Protein AF-A0A3S2A9K8-F1 (afdb_monomer)

Mean predicted aligned error: 23.18 Å

pLDDT: mean 71.84, std 17.93, range [32.25, 96.88]

Foldseek 3Di:
DDDDDPPVVVVVVVVVVVVVVVVVVVVVCVVPVVVVVVVVVVVVVVVVVVVVVVVVVVVVVDDDPDDDDDDDDDDDDDDDDDDDDDDDDDDPDPPPDPPPPPPDPPCCVVVVVVVVVVVVVVPQPDCVLVVVLVVVLVVLLVVLVVVCCVPVNCVVVVDPDPVVQVVDVVSVVSVCVSVVVSVVSVVVSVVVSVVVVVVVVVVVVVVVVVVVVPPPVVVVVVVVVVVVVVVVVVVVVVVVVVVVVVVVVVVVVVVVVVVVVVVVVVVVVVVD

Secondary structure (DSSP, 8-state):
-----HHHHHHHHHHHHHHHHHHHHHHHHHHHHHHHHHHHHHHHHHHHHHHHHHHHHHHHH-------------------PPPP---------------------TTSHHHHHHHHHHHHHHS---THHHHHHHHHHHHHHHHHHHHHHHHHGGGGGG--SHHHHHT-HHHHHHHHHHHHHHHHHHHHHHHHHHHHHHHHHHHHHHHHHHHHH-HHHHHHHHHHHHHHHHHHHHHHHHHHHHHHHHHHHHHHHHHHHHHHHHHHHHHHHHT-

Radius of gyration: 46.07 Å; Cα contacts (8 Å, |Δi|>4): 27; chains: 1; bounding box: 107×101×126 Å

Structure (mmCIF, N/CA/C/O backbone):
data_AF-A0A3S2A9K8-F1
#
_entry.id   AF-A0A3S2A9K8-F1
#
loop_
_atom_site.group_PDB
_atom_site.id
_atom_site.type_symbol
_atom_site.label_atom_id
_atom_site.label_alt_id
_atom_site.label_comp_id
_atom_site.label_asym_id
_atom_site.label_entity_id
_atom_site.label_seq_id
_atom_site.pdbx_PDB_ins_code
_atom_site.Cartn_x
_atom_site.Cartn_y
_atom_site.Cartn_z
_atom_site.occupancy
_atom_site.B_iso_or_equiv
_atom_site.auth_seq_id
_atom_site.auth_comp_id
_atom_site.auth_asym_id
_atom_site.auth_atom_id
_atom_site.pdbx_PDB_model_num
ATOM 1 N N . MET A 1 1 ? 29.365 55.046 -10.436 1.00 38.19 1 MET A N 1
ATOM 2 C CA . MET A 1 1 ? 28.322 54.670 -11.420 1.00 38.19 1 MET A CA 1
ATOM 3 C C . MET A 1 1 ? 27.965 53.207 -11.207 1.00 38.19 1 MET A C 1
ATOM 5 O O . MET A 1 1 ? 28.854 52.372 -11.271 1.00 38.19 1 MET A O 1
ATOM 9 N N . ALA A 1 2 ? 26.704 52.916 -10.881 1.00 45.94 2 ALA A N 1
ATOM 10 C CA . ALA A 1 2 ? 26.188 51.571 -10.625 1.00 45.94 2 ALA A CA 1
ATOM 11 C C . ALA A 1 2 ? 25.372 51.075 -11.832 1.00 45.94 2 ALA A C 1
ATOM 13 O O . ALA A 1 2 ? 24.626 51.853 -12.423 1.00 45.94 2 ALA A O 1
ATOM 14 N N . LYS A 1 3 ? 25.483 49.787 -12.176 1.00 51.69 3 LYS A N 1
ATOM 15 C CA . LYS A 1 3 ? 24.567 49.091 -13.093 1.00 51.69 3 LYS A CA 1
ATOM 16 C C . LYS A 1 3 ? 24.091 47.795 -12.429 1.00 51.69 3 LYS A C 1
ATOM 18 O O . LYS A 1 3 ? 24.898 46.914 -12.157 1.00 51.69 3 LYS A O 1
ATOM 23 N N . LYS A 1 4 ? 22.782 47.693 -12.188 1.00 57.47 4 LYS A N 1
ATOM 24 C CA . LYS A 1 4 ? 22.041 46.457 -11.876 1.00 57.47 4 LYS A CA 1
ATOM 25 C C . LYS A 1 4 ? 20.760 46.452 -12.726 1.00 57.47 4 LYS A C 1
ATOM 27 O O . LYS A 1 4 ? 19.863 47.226 -12.400 1.00 57.47 4 LYS A O 1
ATOM 32 N N . PRO A 1 5 ? 20.667 45.639 -13.797 1.00 57.94 5 PRO A N 1
ATOM 33 C CA . PRO A 1 5 ? 19.384 45.404 -14.465 1.00 57.94 5 PRO A CA 1
ATOM 34 C C . PRO A 1 5 ? 18.938 43.928 -14.561 1.00 57.94 5 PRO A C 1
ATOM 36 O O . PRO A 1 5 ? 17.855 43.676 -15.069 1.00 57.94 5 PRO A O 1
ATOM 39 N N . THR A 1 6 ? 19.699 42.942 -14.075 1.00 59.62 6 THR A N 1
ATOM 40 C CA . THR A 1 6 ? 19.489 41.524 -14.446 1.00 59.62 6 THR A CA 1
ATOM 41 C C . THR A 1 6 ? 18.393 40.759 -13.693 1.00 59.62 6 THR A C 1
ATOM 43 O O . THR A 1 6 ? 17.969 39.716 -14.169 1.00 59.62 6 THR A O 1
ATOM 46 N N . THR A 1 7 ? 17.915 41.224 -12.535 1.00 58.41 7 THR A N 1
ATOM 47 C CA . THR A 1 7 ? 16.897 40.477 -11.762 1.00 58.41 7 THR A CA 1
ATOM 48 C C . THR A 1 7 ? 15.477 40.723 -12.266 1.00 58.41 7 THR A C 1
ATOM 50 O O . THR A 1 7 ? 14.662 39.814 -12.292 1.00 58.41 7 THR A O 1
ATOM 53 N N . ARG A 1 8 ? 15.192 41.938 -12.750 1.00 61.94 8 ARG A N 1
ATOM 54 C CA . ARG A 1 8 ? 13.836 42.350 -13.142 1.00 61.94 8 ARG A CA 1
ATOM 55 C C . ARG A 1 8 ? 13.341 41.660 -14.419 1.00 61.94 8 ARG A C 1
ATOM 57 O O . ARG A 1 8 ? 12.139 41.533 -14.607 1.00 61.94 8 ARG A O 1
ATOM 64 N N . THR A 1 9 ? 14.258 41.231 -15.288 1.00 67.06 9 THR A N 1
ATOM 65 C CA . THR A 1 9 ? 13.932 40.502 -16.523 1.00 67.06 9 THR A CA 1
ATOM 66 C C . THR A 1 9 ? 13.567 39.045 -16.247 1.00 67.06 9 THR A C 1
ATOM 68 O O . THR A 1 9 ? 12.660 38.525 -16.887 1.00 67.06 9 THR A O 1
ATOM 71 N N . LEU A 1 10 ? 14.210 38.416 -15.256 1.00 71.44 10 LEU A N 1
ATOM 72 C CA . LEU A 1 10 ? 13.912 37.041 -14.847 1.00 71.44 10 LEU A CA 1
ATOM 73 C C . LEU A 1 10 ? 12.522 36.948 -14.213 1.00 71.44 10 LEU A C 1
ATOM 75 O O . LEU A 1 10 ? 11.746 36.073 -14.575 1.00 71.44 10 LEU A O 1
ATOM 79 N N . ASP A 1 11 ? 12.167 37.906 -13.353 1.00 76.12 11 ASP A N 1
ATOM 80 C CA . ASP A 1 11 ? 10.836 37.951 -12.736 1.00 76.12 11 ASP A CA 1
ATOM 81 C C . ASP A 1 11 ? 9.723 38.094 -13.791 1.00 76.12 11 ASP A C 1
ATOM 83 O O . ASP A 1 11 ? 8.676 37.458 -13.685 1.00 76.12 11 ASP A O 1
ATOM 87 N N . SER A 1 12 ? 9.953 38.890 -14.847 1.00 80.88 12 SER A N 1
ATOM 88 C CA . SER A 1 12 ? 8.984 39.045 -15.943 1.00 80.88 12 SER A CA 1
ATOM 89 C C . SER A 1 12 ? 8.872 37.814 -16.842 1.00 80.88 12 SER A C 1
ATOM 91 O O . SER A 1 12 ? 7.802 37.550 -17.381 1.00 80.88 12 SER A O 1
ATOM 93 N N . GLU A 1 13 ? 9.961 37.066 -17.013 1.00 80.19 13 GLU A N 1
ATOM 94 C CA . GLU A 1 13 ? 9.985 35.849 -17.827 1.00 80.19 13 GLU A CA 1
ATOM 95 C C . GLU A 1 13 ? 9.296 34.695 -17.091 1.00 80.19 13 GLU A C 1
ATOM 97 O O . GLU A 1 13 ? 8.420 34.050 -17.660 1.00 80.19 13 GLU A O 1
ATOM 102 N N . VAL A 1 14 ? 9.567 34.539 -15.791 1.00 79.88 14 VAL A N 1
ATOM 103 C CA . VAL A 1 14 ? 8.889 33.566 -14.920 1.00 79.88 14 VAL A CA 1
ATOM 104 C C . VAL A 1 14 ? 7.394 33.864 -14.812 1.00 79.88 14 VAL A C 1
ATOM 106 O O . VAL A 1 14 ? 6.583 32.952 -14.942 1.00 79.88 14 VAL A O 1
ATOM 109 N N . ALA A 1 15 ? 7.004 35.131 -14.630 1.00 83.94 15 ALA A N 1
ATOM 110 C CA . ALA A 1 15 ? 5.590 35.509 -14.601 1.00 83.94 15 ALA A CA 1
ATOM 111 C C . ALA A 1 15 ? 4.879 35.163 -15.919 1.00 83.94 15 ALA A C 1
ATOM 113 O O . ALA A 1 15 ? 3.760 34.655 -15.903 1.00 83.94 15 ALA A O 1
ATOM 114 N N . ARG A 1 16 ? 5.553 35.375 -17.054 1.00 84.75 16 ARG A N 1
ATOM 115 C CA . ARG A 1 16 ? 5.014 35.074 -18.383 1.00 84.75 16 ARG A CA 1
ATOM 116 C C . ARG A 1 16 ? 4.932 33.572 -18.659 1.00 84.75 16 ARG A C 1
ATOM 118 O O . ARG A 1 16 ? 3.997 33.134 -19.324 1.00 84.75 16 ARG A O 1
ATOM 125 N N . GLU A 1 17 ? 5.880 32.781 -18.161 1.00 84.69 17 GLU A N 1
ATOM 126 C CA . GLU A 1 17 ? 5.809 31.318 -18.235 1.00 84.69 17 GLU A CA 1
ATOM 127 C C . GLU A 1 17 ? 4.701 30.749 -17.343 1.00 84.69 17 GLU A C 1
ATOM 129 O O . GLU A 1 17 ? 3.990 29.845 -17.778 1.00 84.69 17 GLU A O 1
ATOM 134 N N . LEU A 1 18 ? 4.497 31.308 -16.147 1.00 82.62 18 LEU A N 1
ATOM 135 C CA . LEU A 1 18 ? 3.394 30.924 -15.261 1.00 82.62 18 LEU A CA 1
ATOM 136 C C . LEU A 1 18 ? 2.024 31.274 -15.850 1.00 82.62 18 LEU A C 1
ATOM 138 O O . LEU A 1 18 ? 1.130 30.434 -15.820 1.00 82.62 18 LEU A O 1
ATOM 142 N N . GLU A 1 19 ? 1.861 32.468 -16.424 1.00 85.56 19 GLU A N 1
ATOM 143 C CA . GLU A 1 19 ? 0.624 32.864 -17.111 1.00 85.56 19 GLU A CA 1
ATOM 144 C C . GLU A 1 19 ? 0.336 31.941 -18.302 1.00 85.56 19 GLU A C 1
ATOM 146 O O . GLU A 1 19 ? -0.781 31.456 -18.458 1.00 85.56 19 GLU A O 1
ATOM 151 N N . LYS A 1 20 ? 1.365 31.611 -19.092 1.00 82.31 20 LYS A N 1
ATOM 152 C CA . LYS A 1 20 ? 1.237 30.693 -20.228 1.00 82.31 20 LYS A CA 1
ATOM 153 C C . LYS A 1 20 ? 0.908 29.262 -19.799 1.00 82.31 20 LYS A C 1
ATOM 155 O O . LYS A 1 20 ? 0.157 28.591 -20.497 1.00 82.31 20 LYS A O 1
ATOM 160 N N . ALA A 1 21 ? 1.482 28.783 -18.695 1.00 79.81 21 ALA A N 1
ATOM 161 C CA . ALA A 1 21 ? 1.177 27.461 -18.155 1.00 79.81 21 ALA A CA 1
ATOM 162 C C . ALA A 1 21 ? -0.262 27.390 -17.622 1.00 79.81 21 ALA A C 1
ATOM 164 O O . ALA A 1 21 ? -0.944 26.398 -17.860 1.00 79.81 21 ALA A O 1
ATOM 165 N N . LEU A 1 22 ? -0.730 28.453 -16.962 1.00 79.69 22 LEU A N 1
ATOM 166 C CA . LEU A 1 22 ? -2.090 28.538 -16.432 1.00 79.69 22 LEU A CA 1
ATOM 167 C C . LEU A 1 22 ? -3.144 28.634 -17.548 1.00 79.69 22 LEU A C 1
ATOM 169 O O . LEU A 1 22 ? -4.175 27.977 -17.465 1.00 79.69 22 LEU A O 1
ATOM 173 N N . ASP A 1 23 ? -2.874 29.402 -18.608 1.00 75.75 23 ASP A N 1
ATOM 174 C CA . ASP A 1 23 ? -3.773 29.537 -19.767 1.00 75.75 23 ASP A CA 1
ATOM 175 C C . ASP A 1 23 ? -3.885 28.225 -20.573 1.00 75.75 23 ASP A C 1
ATOM 177 O O . ASP A 1 23 ? -4.963 27.862 -21.045 1.00 75.75 23 ASP A O 1
ATOM 181 N N . LEU A 1 24 ? -2.792 27.453 -20.675 1.00 69.75 24 LEU A N 1
ATOM 182 C CA . LEU A 1 24 ? -2.781 26.115 -21.290 1.00 69.75 24 LEU A CA 1
ATOM 183 C C . LEU A 1 24 ? -3.582 25.080 -20.486 1.00 69.75 24 LEU A C 1
ATOM 185 O O . LEU A 1 24 ? -4.244 24.237 -21.086 1.00 69.75 24 LEU A O 1
ATOM 189 N N . ASP A 1 25 ? -3.530 25.140 -19.154 1.00 69.25 25 ASP A N 1
ATOM 190 C CA . ASP A 1 25 ? -4.288 24.239 -18.277 1.00 69.25 25 ASP A CA 1
ATOM 191 C C . ASP A 1 25 ? -5.790 24.573 -18.311 1.00 69.25 25 ASP A C 1
ATOM 193 O O . ASP A 1 25 ? -6.611 23.696 -18.580 1.00 69.25 25 ASP A O 1
ATOM 197 N N . LEU A 1 26 ? -6.151 25.863 -18.201 1.00 66.25 26 LEU A N 1
ATOM 198 C CA . LEU A 1 26 ? -7.547 26.312 -18.313 1.00 66.25 26 LEU A CA 1
ATOM 199 C C . LEU A 1 26 ? -8.163 25.983 -19.680 1.00 66.25 26 LEU A C 1
ATOM 201 O O . LEU A 1 26 ? -9.307 25.537 -19.755 1.00 66.25 26 LEU A O 1
ATOM 205 N N . SER A 1 27 ? -7.433 26.193 -20.778 1.00 64.31 27 SER A N 1
ATOM 206 C CA . SER A 1 27 ? -7.947 25.896 -22.123 1.00 64.31 27 SER A CA 1
ATOM 207 C C . SER A 1 27 ? -8.104 24.392 -22.388 1.00 64.31 27 SER A C 1
ATOM 209 O O . SER A 1 27 ? -9.012 23.998 -23.124 1.00 64.31 27 SER A O 1
ATOM 211 N N . ASN A 1 28 ? -7.286 23.544 -21.759 1.00 60.53 28 ASN A N 1
ATOM 212 C CA . ASN A 1 28 ? -7.399 22.088 -21.855 1.00 60.53 28 ASN A CA 1
ATOM 213 C C . ASN A 1 28 ? -8.556 21.528 -20.996 1.00 60.53 28 ASN A C 1
ATOM 215 O O . ASN A 1 28 ? -9.203 20.555 -21.392 1.00 60.53 28 ASN A O 1
ATOM 219 N N . GLU A 1 29 ? -8.863 22.165 -19.863 1.00 58.22 29 GLU A N 1
ATOM 220 C CA . GLU A 1 29 ? -9.966 21.781 -18.970 1.00 58.22 29 GLU A CA 1
ATOM 221 C C . GLU A 1 29 ? -11.343 22.223 -19.515 1.00 58.22 29 GLU A C 1
ATOM 223 O O . GLU A 1 29 ? -12.296 21.443 -19.499 1.00 58.22 29 GLU A O 1
ATOM 228 N N . ILE A 1 30 ? -11.441 23.421 -20.111 1.00 58.44 30 ILE A N 1
ATOM 229 C CA . ILE A 1 30 ? -12.701 23.963 -20.665 1.00 58.44 30 ILE A CA 1
ATOM 230 C C . ILE A 1 30 ? -13.180 23.186 -21.908 1.00 58.44 30 ILE A C 1
ATOM 232 O O . ILE A 1 30 ? -14.380 23.057 -22.129 1.00 58.44 30 ILE A O 1
ATOM 236 N N . GLY A 1 31 ? -12.267 22.640 -22.718 1.00 57.03 31 GLY A N 1
ATOM 237 C CA . GLY A 1 31 ? -12.628 21.890 -23.930 1.00 57.03 31 GLY A CA 1
ATOM 238 C C . GLY A 1 31 ? -12.988 20.418 -23.701 1.00 57.03 31 GLY A C 1
ATOM 239 O O . GLY A 1 31 ? -13.627 19.816 -24.561 1.00 57.03 31 GLY A O 1
ATOM 240 N N . SER A 1 32 ? -12.572 19.829 -22.575 1.00 57.41 32 SER A N 1
ATOM 241 C CA . SER A 1 32 ? -12.745 18.395 -22.292 1.00 57.41 32 SER A CA 1
ATOM 242 C C . SER A 1 32 ? -13.739 18.111 -21.162 1.00 57.41 32 SER A C 1
ATOM 244 O O . SER A 1 32 ? -14.461 17.121 -21.246 1.00 57.41 32 SER A O 1
ATOM 246 N N . GLY A 1 33 ? -13.850 18.992 -20.161 1.00 55.97 33 GLY A N 1
ATOM 247 C CA . GLY A 1 33 ? -14.774 18.818 -19.036 1.00 55.97 33 GLY A CA 1
ATOM 248 C C . GLY A 1 33 ? -16.242 19.114 -19.366 1.00 55.97 33 GLY A C 1
ATOM 249 O O . GLY A 1 33 ? -17.128 18.462 -18.824 1.00 55.97 33 GLY A O 1
ATOM 250 N N . ASP A 1 34 ? -16.522 20.047 -20.281 1.00 55.16 34 ASP A N 1
ATOM 251 C CA . ASP A 1 34 ? -17.901 20.454 -20.617 1.00 55.16 34 ASP A CA 1
ATOM 252 C C . ASP A 1 34 ? -18.670 19.355 -21.382 1.00 55.16 34 ASP A C 1
ATOM 254 O O . ASP A 1 34 ? -19.847 19.099 -21.131 1.00 55.16 34 ASP A O 1
ATOM 258 N N . LEU A 1 35 ? -17.969 18.617 -22.253 1.00 55.28 35 LEU A N 1
ATOM 259 C CA . LEU A 1 35 ? -18.514 17.458 -22.972 1.00 55.28 35 LEU A CA 1
ATOM 260 C C . LEU A 1 35 ? -18.768 16.259 -22.041 1.00 55.28 35 LEU A C 1
ATOM 262 O O . LEU A 1 35 ? -19.749 15.541 -22.229 1.00 55.28 35 LEU A O 1
ATOM 266 N N . ASP A 1 36 ? -17.916 16.060 -21.031 1.00 59.50 36 ASP A N 1
ATOM 267 C CA . ASP A 1 36 ? -18.011 14.940 -20.081 1.00 59.50 36 ASP A CA 1
ATOM 268 C C . ASP A 1 36 ? -19.134 15.162 -19.046 1.00 59.50 36 ASP A C 1
ATOM 270 O O . ASP A 1 36 ? -19.841 14.228 -18.654 1.00 59.50 36 ASP A O 1
ATOM 274 N N . ILE A 1 37 ? -19.373 16.421 -18.655 1.00 63.72 37 ILE A N 1
ATOM 275 C CA . ILE A 1 37 ? -20.487 16.807 -17.775 1.00 63.72 37 ILE A CA 1
ATOM 276 C C . ILE A 1 37 ? -21.824 16.712 -18.516 1.00 63.72 37 ILE A C 1
ATOM 278 O O . ILE A 1 37 ? -22.782 16.180 -17.956 1.00 63.72 37 ILE A O 1
ATOM 282 N N . ALA A 1 38 ? -21.902 17.172 -19.769 1.00 64.12 38 ALA A N 1
ATOM 283 C CA . ALA A 1 38 ? -23.127 17.077 -20.564 1.00 64.12 38 ALA A CA 1
ATOM 284 C C . ALA A 1 38 ? -23.536 15.615 -20.820 1.00 64.12 38 ALA A C 1
ATOM 286 O O . ALA A 1 38 ? -24.698 15.263 -20.616 1.00 64.12 38 ALA A O 1
ATOM 287 N N . ALA A 1 39 ? -22.576 14.752 -21.175 1.00 68.31 39 ALA A N 1
ATOM 288 C CA . ALA A 1 39 ? -22.821 13.319 -21.346 1.00 68.31 39 ALA A CA 1
ATOM 289 C C . ALA A 1 39 ? -23.265 12.649 -20.032 1.00 68.31 39 ALA A C 1
ATOM 291 O O . ALA A 1 39 ? -24.199 11.848 -20.025 1.00 68.31 39 ALA A O 1
ATOM 292 N N . SER A 1 40 ? -22.656 13.028 -18.904 1.00 72.38 40 SER A N 1
ATOM 293 C CA . SER A 1 40 ? -23.056 12.540 -17.577 1.00 72.38 40 SER A CA 1
ATOM 294 C C . SER A 1 40 ? -24.450 13.029 -17.157 1.00 72.38 40 SER A C 1
ATOM 296 O O . SER A 1 40 ? -25.152 12.333 -16.424 1.00 72.38 40 SER A O 1
ATOM 298 N N . MET A 1 41 ? -24.865 14.220 -17.603 1.00 77.19 41 MET A N 1
ATOM 299 C CA . MET A 1 41 ? -26.175 14.791 -17.282 1.00 77.19 41 MET A CA 1
ATOM 300 C C . MET A 1 41 ? -27.305 14.113 -18.068 1.00 77.19 41 MET A C 1
ATOM 302 O O . MET A 1 41 ? -28.365 13.861 -17.497 1.00 77.19 41 MET A O 1
ATOM 306 N N . GLU A 1 42 ? -27.064 13.752 -19.330 1.00 80.75 42 GLU A N 1
ATOM 307 C CA . GLU A 1 42 ? -28.009 12.982 -20.151 1.00 80.75 42 GLU A CA 1
ATOM 308 C C . GLU A 1 42 ? -28.221 11.565 -19.589 1.00 80.75 42 GLU A C 1
ATOM 310 O O . GLU A 1 42 ? -29.356 11.099 -19.464 1.00 80.75 42 GLU A O 1
ATOM 315 N N . ASP A 1 43 ? -27.144 10.911 -19.146 1.00 82.94 43 ASP A N 1
ATOM 316 C CA . ASP A 1 43 ? -27.212 9.577 -18.536 1.00 82.94 43 ASP A CA 1
ATOM 317 C C . ASP A 1 43 ? -27.914 9.610 -17.159 1.00 82.94 43 ASP A C 1
ATOM 319 O O . ASP A 1 43 ? -28.653 8.692 -16.786 1.00 82.94 43 ASP A O 1
ATOM 323 N N . LEU A 1 44 ? -27.759 10.712 -16.411 1.00 83.44 44 LEU A N 1
ATOM 324 C CA . LEU A 1 44 ? -28.480 10.952 -15.158 1.00 83.44 44 LEU A CA 1
ATOM 325 C C . LEU A 1 44 ? -29.980 11.193 -15.395 1.00 83.44 44 LEU A C 1
ATOM 327 O O . LEU A 1 44 ? -30.811 10.674 -14.647 1.00 83.44 44 LEU A O 1
ATOM 331 N N . GLU A 1 45 ? -30.351 11.941 -16.433 1.00 86.94 45 GLU A N 1
ATOM 332 C CA . GLU A 1 45 ? -31.752 12.169 -16.809 1.00 86.94 45 GLU A CA 1
ATOM 333 C C . GLU A 1 45 ? -32.431 10.870 -17.278 1.00 86.94 45 GLU A C 1
ATOM 335 O O . GLU A 1 45 ? -33.575 10.576 -16.899 1.00 86.94 45 GLU A O 1
ATOM 340 N N . ALA A 1 46 ? -31.701 10.028 -18.014 1.00 88.56 46 ALA A N 1
ATOM 341 C CA . ALA A 1 46 ? -32.147 8.687 -18.382 1.00 88.56 46 ALA A CA 1
ATOM 342 C C . ALA A 1 46 ? -32.389 7.804 -17.140 1.00 88.56 46 ALA A C 1
ATOM 344 O O . ALA A 1 46 ? -33.428 7.148 -17.039 1.00 88.56 46 ALA A O 1
ATOM 345 N N . GLN A 1 47 ? -31.498 7.840 -16.143 1.00 89.12 47 GLN A N 1
ATOM 346 C CA . GLN A 1 47 ? -31.694 7.103 -14.887 1.00 89.12 47 GLN A CA 1
ATOM 347 C C . GLN A 1 47 ? -32.886 7.620 -14.070 1.00 89.12 47 GLN A C 1
ATOM 349 O O . GLN A 1 47 ? -33.649 6.820 -13.524 1.00 89.12 47 GLN A O 1
ATOM 354 N N . ILE A 1 48 ? -33.087 8.940 -14.000 1.00 87.81 48 ILE A N 1
ATOM 355 C CA . ILE A 1 48 ? -34.217 9.539 -13.273 1.00 87.81 48 ILE A CA 1
ATOM 356 C C . ILE A 1 48 ? -35.547 9.175 -13.942 1.00 87.81 48 ILE A C 1
ATOM 358 O O . ILE A 1 48 ? -36.500 8.811 -13.250 1.00 87.81 48 ILE A O 1
ATOM 362 N N . SER A 1 49 ? -35.619 9.234 -15.274 1.00 88.94 49 SER A N 1
ATOM 363 C CA . SER A 1 49 ? -36.830 8.860 -16.013 1.00 88.94 49 SER A CA 1
ATOM 364 C C . SER A 1 49 ? -37.145 7.367 -15.883 1.00 88.94 49 SER A C 1
ATOM 366 O O . SER A 1 49 ? -38.299 7.013 -15.637 1.00 88.94 49 SER A O 1
ATOM 368 N N . GLN A 1 50 ? -36.131 6.498 -15.931 1.00 88.75 50 GLN A N 1
ATOM 369 C CA . GLN A 1 5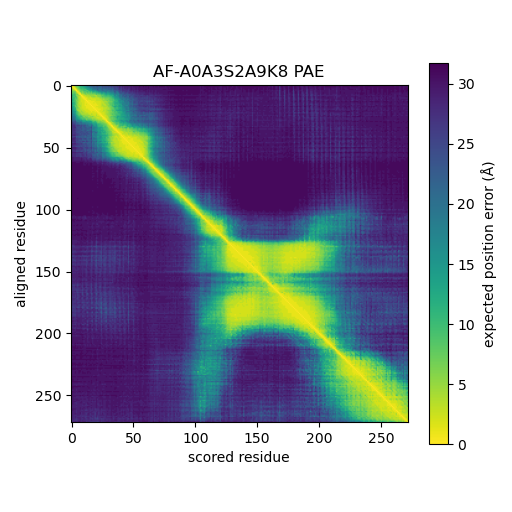0 ? -36.300 5.063 -15.700 1.00 88.75 50 GLN A CA 1
ATOM 370 C C . GLN A 1 50 ? -36.794 4.763 -14.275 1.00 88.75 50 GLN A C 1
ATOM 372 O O . GLN A 1 50 ? -37.740 3.992 -14.108 1.00 88.75 50 GLN A O 1
ATOM 377 N N . ALA A 1 51 ? -36.209 5.406 -13.260 1.00 86.88 51 ALA A N 1
ATOM 378 C CA . ALA A 1 51 ? -36.634 5.252 -11.868 1.00 86.88 51 ALA A CA 1
ATOM 379 C C . ALA A 1 51 ? -38.063 5.777 -11.636 1.00 86.88 51 ALA A C 1
ATOM 381 O O . ALA A 1 51 ? -38.83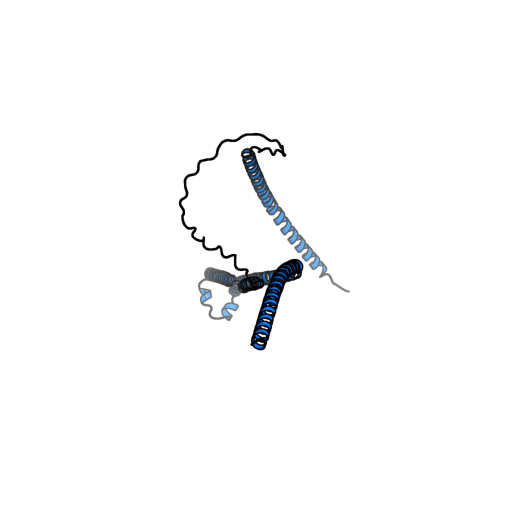9 5.174 -10.893 1.00 86.88 51 ALA A O 1
ATOM 382 N N . ALA A 1 52 ? -38.444 6.873 -12.299 1.00 89.00 52 ALA A N 1
ATOM 383 C CA . ALA A 1 52 ? -39.798 7.413 -12.234 1.00 89.00 52 ALA A CA 1
ATOM 384 C C . ALA A 1 52 ? -40.829 6.478 -12.890 1.00 89.00 52 ALA A C 1
ATOM 386 O O . ALA A 1 52 ? -41.915 6.284 -12.339 1.00 89.00 52 ALA A O 1
ATOM 387 N N . ASP A 1 53 ? -40.495 5.862 -14.026 1.00 84.38 53 ASP A N 1
ATOM 388 C CA . ASP A 1 53 ? -41.365 4.891 -14.700 1.00 84.38 53 ASP A CA 1
ATOM 389 C C . ASP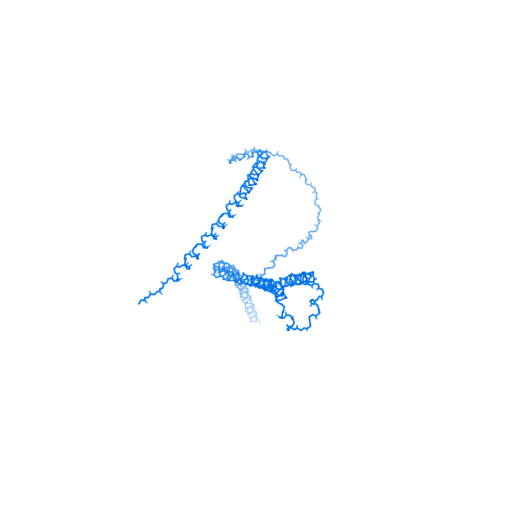 A 1 53 ? -41.509 3.584 -13.903 1.00 84.38 53 ASP A C 1
ATOM 391 O O . ASP A 1 53 ? -42.589 2.979 -13.880 1.00 84.38 53 ASP A O 1
ATOM 395 N N . GLU A 1 54 ? -40.448 3.160 -13.212 1.00 82.38 54 GLU A N 1
ATOM 396 C CA . GLU A 1 54 ? -40.473 2.017 -12.298 1.00 82.38 54 GLU A CA 1
ATOM 397 C C . GLU A 1 54 ? -41.362 2.305 -11.079 1.00 82.38 54 GLU A C 1
ATOM 399 O O . GLU A 1 54 ? -42.281 1.530 -10.799 1.00 82.38 54 GLU A O 1
ATOM 404 N N . LEU A 1 55 ? -41.223 3.480 -10.458 1.00 79.56 55 LEU A N 1
ATOM 405 C CA . LEU A 1 55 ? -42.084 3.914 -9.353 1.00 79.56 55 LEU A CA 1
ATOM 406 C C . LEU A 1 55 ? -43.550 4.097 -9.790 1.00 79.56 55 LEU A C 1
ATOM 408 O O . LEU A 1 55 ? -44.475 3.750 -9.056 1.00 79.56 55 LEU A O 1
ATOM 412 N N . ALA A 1 56 ? -43.799 4.591 -11.006 1.00 80.69 56 ALA A N 1
ATOM 413 C CA . ALA A 1 56 ? -45.148 4.717 -11.565 1.00 80.69 56 ALA A CA 1
ATOM 414 C C . ALA A 1 56 ? -45.776 3.358 -11.929 1.00 80.69 56 ALA A C 1
ATOM 416 O O . ALA A 1 56 ? -47.006 3.232 -12.022 1.00 80.69 56 ALA A O 1
ATOM 417 N N . ARG A 1 57 ? -44.961 2.329 -12.177 1.00 75.81 57 ARG A N 1
ATOM 418 C CA . ARG A 1 57 ? -45.421 0.939 -12.317 1.00 75.81 57 ARG A CA 1
ATOM 419 C C . ARG A 1 57 ? -45.686 0.304 -10.956 1.00 75.81 57 ARG A C 1
ATOM 421 O O . ARG A 1 57 ? -46.716 -0.350 -10.799 1.00 75.81 57 ARG A O 1
ATOM 428 N N . GLU A 1 58 ? -44.836 0.559 -9.970 1.00 71.44 58 GLU A N 1
ATOM 429 C CA . GLU A 1 58 ? -45.002 0.070 -8.601 1.00 71.44 58 GLU A CA 1
ATOM 430 C C . GLU A 1 58 ? -46.242 0.690 -7.928 1.00 71.44 58 GLU A C 1
ATOM 432 O O . GLU A 1 58 ? -47.092 -0.026 -7.396 1.00 71.44 58 GLU A O 1
ATOM 437 N N . GLY A 1 59 ? -46.460 1.997 -8.108 1.00 64.88 59 GLY A N 1
ATOM 438 C CA . GLY A 1 59 ? -47.662 2.708 -7.659 1.00 64.88 59 GLY A CA 1
ATOM 439 C C . GLY A 1 59 ? -48.956 2.299 -8.376 1.00 64.88 59 GLY A C 1
ATOM 440 O O . GLY A 1 59 ? -50.042 2.492 -7.837 1.00 64.88 59 GLY A O 1
ATOM 441 N N . ARG A 1 60 ? -48.877 1.687 -9.568 1.00 62.81 60 ARG A N 1
ATOM 442 C CA . ARG A 1 60 ? -50.046 1.091 -10.248 1.00 62.81 60 ARG A CA 1
ATOM 443 C C . ARG A 1 60 ? -50.373 -0.317 -9.752 1.00 62.81 60 ARG A C 1
ATOM 445 O O . ARG A 1 60 ? -51.532 -0.721 -9.838 1.00 62.81 60 ARG A O 1
ATOM 452 N N . ASN A 1 61 ? -49.392 -1.036 -9.209 1.00 55.59 61 ASN A N 1
ATOM 453 C CA . ASN A 1 61 ? -49.586 -2.360 -8.614 1.00 55.59 61 ASN A CA 1
ATOM 454 C C . ASN A 1 61 ? -49.977 -2.298 -7.125 1.00 55.59 61 ASN A C 1
ATOM 456 O O . ASN A 1 61 ? -50.526 -3.269 -6.606 1.00 55.59 61 ASN A O 1
ATOM 460 N N . HIS A 1 62 ? -49.804 -1.150 -6.461 1.00 52.09 62 HIS A N 1
ATOM 461 C CA . HIS A 1 62 ? -50.383 -0.879 -5.145 1.00 52.09 62 HIS A CA 1
ATOM 462 C C . HIS A 1 62 ? -51.658 -0.036 -5.240 1.00 52.09 62 HIS A C 1
ATOM 464 O O . HIS A 1 62 ? -51.663 1.190 -5.160 1.00 52.09 62 HIS A O 1
ATOM 470 N N . LYS A 1 63 ? -52.788 -0.735 -5.363 1.00 43.94 63 LYS A N 1
ATOM 471 C CA . LYS A 1 63 ? -54.107 -0.180 -5.051 1.00 43.94 63 LYS A CA 1
ATOM 472 C C . LYS A 1 63 ? -54.125 0.206 -3.558 1.00 43.94 63 LYS A C 1
ATOM 474 O O . LYS A 1 63 ? -53.705 -0.615 -2.746 1.00 4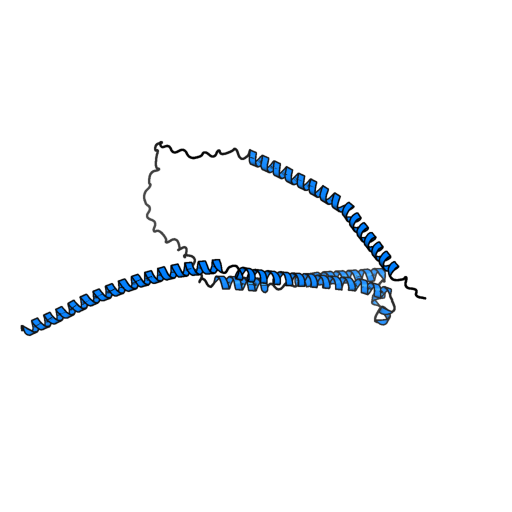3.94 63 LYS A O 1
ATOM 479 N N . PRO A 1 64 ? -54.577 1.416 -3.184 1.00 41.03 64 PRO A N 1
ATOM 480 C CA . PRO A 1 64 ? -54.453 1.911 -1.818 1.00 41.03 64 PRO A CA 1
ATOM 481 C C . PRO A 1 64 ? -55.346 1.099 -0.877 1.00 41.03 64 PRO A C 1
ATOM 483 O O . PRO A 1 64 ? -56.573 1.209 -0.931 1.00 41.03 64 PRO A O 1
ATOM 486 N N . GLU A 1 65 ? -54.739 0.296 -0.003 1.00 35.91 65 GLU A N 1
ATOM 487 C CA . GLU A 1 65 ? -55.411 -0.134 1.217 1.00 35.91 65 GLU A CA 1
ATOM 488 C C . GLU A 1 65 ? -55.554 1.094 2.114 1.00 35.91 65 GLU A C 1
ATOM 490 O O . GLU A 1 65 ? -54.603 1.635 2.677 1.00 35.91 65 GLU A O 1
ATOM 495 N N . GLN A 1 66 ? -56.791 1.580 2.140 1.00 36.09 66 GLN A N 1
ATOM 496 C CA . GLN A 1 66 ? -57.289 2.578 3.061 1.00 36.09 66 GLN A CA 1
ATOM 497 C C . GLN A 1 66 ? -56.965 2.149 4.488 1.00 36.09 66 GLN A C 1
ATOM 499 O O . GLN A 1 66 ? -57.386 1.089 4.939 1.00 36.09 66 GLN A O 1
ATOM 504 N N . ASN A 1 67 ? -56.269 3.025 5.197 1.00 43.69 67 ASN A N 1
ATOM 505 C CA . ASN A 1 67 ? -56.273 3.073 6.646 1.00 43.69 67 ASN A CA 1
ATOM 506 C C . ASN A 1 67 ? -57.685 3.471 7.122 1.00 43.69 67 ASN A C 1
ATOM 508 O O . ASN A 1 67 ? -58.201 4.484 6.638 1.00 43.69 67 ASN A O 1
ATOM 512 N N . PRO A 1 68 ? -58.298 2.758 8.082 1.00 42.22 68 PRO A N 1
ATOM 513 C CA . PRO A 1 68 ? -59.287 3.380 8.944 1.00 42.22 68 PRO A CA 1
ATOM 514 C C . PRO A 1 68 ? -58.816 3.358 10.399 1.00 42.22 68 PRO A C 1
ATOM 516 O O . PRO A 1 68 ? -58.516 2.317 10.983 1.00 42.22 68 PRO A O 1
ATOM 519 N N . GLU A 1 69 ? -58.820 4.551 10.982 1.00 36.66 69 GLU A N 1
ATOM 520 C CA . GLU A 1 69 ? -58.891 4.797 12.419 1.00 36.66 69 GLU A CA 1
ATOM 521 C C . GLU A 1 69 ? -60.039 4.018 13.110 1.00 36.66 69 GLU A C 1
ATOM 523 O O . GLU A 1 69 ? -60.964 3.527 12.455 1.00 36.66 69 GLU A O 1
ATOM 528 N N . PRO A 1 70 ? -59.979 3.862 14.448 1.00 44.34 70 PRO A N 1
ATOM 529 C CA . PRO A 1 70 ? -60.605 2.758 15.158 1.00 44.34 70 PRO A CA 1
ATOM 530 C C . PRO A 1 70 ? -62.098 2.991 15.406 1.00 44.34 70 PRO A C 1
ATOM 532 O O . PRO A 1 70 ? -62.509 4.029 15.920 1.00 44.34 70 PRO A O 1
ATOM 535 N N . VAL A 1 71 ? -62.911 1.966 15.146 1.00 34.47 71 VAL A N 1
ATOM 536 C CA . VAL A 1 71 ? -64.314 1.913 15.573 1.00 34.47 71 VAL A CA 1
ATOM 537 C C . VAL A 1 71 ? -64.559 0.657 16.399 1.00 34.47 71 VAL A C 1
ATOM 539 O O . VAL A 1 71 ? -64.528 -0.470 15.912 1.00 34.47 71 VAL A O 1
ATOM 542 N N . VAL A 1 72 ? -64.822 0.882 17.683 1.00 41.59 72 VAL A N 1
ATOM 543 C CA . VAL A 1 72 ? -65.449 -0.075 18.593 1.00 41.59 72 VAL A CA 1
ATOM 544 C C . VAL A 1 72 ? -66.899 -0.270 18.147 1.00 41.59 72 VAL A C 1
ATOM 546 O O . VAL A 1 72 ? -67.668 0.683 18.230 1.00 41.59 72 VAL A O 1
ATOM 549 N N . ASN A 1 73 ? -67.309 -1.484 17.757 1.00 32.25 73 ASN A N 1
ATOM 550 C CA . ASN A 1 73 ? -68.562 -2.046 18.272 1.00 32.25 73 ASN A CA 1
ATOM 551 C C . ASN A 1 73 ? -68.720 -3.560 18.073 1.00 32.25 73 ASN A C 1
ATOM 553 O O . ASN A 1 73 ? -68.234 -4.167 17.123 1.00 32.25 73 ASN A O 1
ATOM 557 N N . GLN A 1 74 ? -69.445 -4.113 19.037 1.00 43.78 74 GLN A N 1
ATOM 558 C CA . GLN A 1 74 ? -69.808 -5.494 19.298 1.00 43.78 74 GLN A CA 1
ATOM 559 C C . GLN A 1 74 ? -70.766 -6.081 18.245 1.00 43.78 74 GLN A C 1
ATOM 561 O O . GLN A 1 74 ? -71.600 -5.367 17.695 1.00 43.78 74 GLN A O 1
ATOM 566 N N . ASN A 1 75 ? -70.697 -7.415 18.109 1.00 33.00 75 ASN A N 1
ATOM 567 C CA . ASN A 1 75 ? -71.691 -8.376 17.590 1.00 33.00 75 ASN A CA 1
ATOM 568 C C . ASN A 1 75 ? -71.360 -9.059 16.257 1.00 33.00 75 ASN A C 1
ATOM 570 O O . ASN A 1 75 ? -71.605 -8.501 15.191 1.00 33.00 75 ASN A O 1
ATOM 574 N N . GLN A 1 76 ? -70.969 -10.338 16.353 1.00 35.38 76 GLN A N 1
ATOM 575 C CA . GLN A 1 76 ? -71.519 -11.495 15.613 1.00 35.38 76 GLN A CA 1
ATOM 576 C C . GLN A 1 76 ? -70.682 -12.737 15.978 1.00 35.38 76 GLN A C 1
ATOM 578 O O . GLN A 1 76 ? -69.475 -12.763 15.788 1.00 35.38 76 GLN A O 1
ATOM 583 N N . ALA A 1 77 ? -71.216 -13.652 16.789 1.00 33.66 77 ALA A N 1
ATOM 584 C CA . ALA A 1 77 ? -72.068 -14.786 16.407 1.00 33.66 77 ALA A CA 1
ATOM 585 C C . ALA A 1 77 ? -71.268 -15.978 15.837 1.00 33.66 77 ALA A C 1
ATOM 587 O O . ALA A 1 77 ? -70.610 -15.906 14.807 1.00 33.66 77 ALA A O 1
ATOM 588 N N . ALA A 1 78 ? -71.351 -17.080 16.583 1.00 37.31 78 ALA A N 1
ATOM 589 C CA . ALA A 1 78 ? -70.588 -18.317 16.487 1.00 37.31 78 ALA A CA 1
ATOM 590 C C . ALA A 1 78 ? -70.900 -19.207 15.270 1.00 37.31 78 ALA A C 1
ATOM 592 O O . ALA A 1 78 ? -72.054 -19.278 14.844 1.00 37.31 78 ALA A O 1
ATOM 593 N N . LYS A 1 79 ? -69.897 -20.004 14.844 1.00 36.62 79 LYS A N 1
ATOM 594 C CA . LYS A 1 79 ? -69.997 -21.408 14.357 1.00 36.62 79 LYS A CA 1
ATOM 595 C C . LYS A 1 79 ? -68.597 -21.982 14.003 1.00 36.62 79 LYS A C 1
ATOM 597 O O . LYS A 1 79 ? -67.683 -21.200 13.787 1.00 36.62 79 LYS A O 1
ATOM 602 N N . PRO A 1 80 ? -68.388 -23.315 13.956 1.00 41.06 80 PRO A N 1
ATOM 603 C CA . PRO A 1 80 ? -68.121 -24.182 15.107 1.00 41.06 80 PRO A CA 1
ATOM 604 C C . PRO A 1 80 ? -66.751 -24.902 15.044 1.00 41.06 80 PRO A C 1
ATOM 606 O O . PRO A 1 80 ? -66.129 -25.034 13.994 1.00 41.06 80 PRO A O 1
ATOM 609 N N . ALA A 1 81 ? -66.317 -25.418 16.197 1.00 44.03 81 ALA A N 1
ATOM 610 C CA . ALA A 1 81 ? -65.073 -26.164 16.397 1.00 44.03 81 ALA A CA 1
ATOM 611 C C . ALA A 1 81 ? -65.013 -27.511 15.633 1.00 44.03 81 ALA A C 1
ATOM 613 O O . ALA A 1 81 ? -66.027 -28.219 15.568 1.00 44.03 81 ALA A O 1
ATOM 614 N N . PRO A 1 82 ? -63.832 -27.944 15.140 1.00 40.00 82 PRO A N 1
ATOM 615 C CA . PRO A 1 82 ? -63.628 -29.307 14.674 1.00 40.00 82 PRO A CA 1
ATOM 616 C C . PRO A 1 82 ? -63.375 -30.264 15.849 1.00 40.00 82 PRO A C 1
ATOM 618 O O . PRO A 1 82 ? -62.647 -29.972 16.795 1.00 40.00 82 PRO A O 1
ATOM 621 N N . LYS A 1 83 ? -64.023 -31.426 15.759 1.00 38.66 83 LYS A N 1
ATOM 622 C CA . LYS A 1 83 ? -64.091 -32.502 16.752 1.00 38.66 83 LYS A CA 1
ATOM 623 C C . LYS A 1 83 ? -62.729 -33.123 17.083 1.00 38.66 83 LYS A C 1
ATOM 625 O O . LYS A 1 83 ? -61.915 -33.379 16.200 1.00 38.66 83 LYS A O 1
ATOM 630 N N . ALA A 1 84 ? -62.576 -33.468 18.360 1.00 39.97 84 ALA A N 1
ATOM 631 C CA . ALA A 1 84 ? -61.502 -34.279 18.917 1.00 39.97 84 ALA A CA 1
ATOM 632 C C . ALA A 1 84 ? -61.468 -35.705 18.332 1.00 39.97 84 ALA A C 1
ATOM 634 O O . ALA A 1 84 ? -62.508 -36.346 18.155 1.00 39.97 84 ALA A O 1
ATOM 635 N N . LYS A 1 85 ? -60.252 -36.216 18.110 1.00 42.56 85 LYS A N 1
ATOM 636 C CA . LYS A 1 85 ? -59.937 -37.649 18.008 1.00 42.56 85 LYS A CA 1
ATOM 637 C C . LYS A 1 85 ? -58.939 -38.033 19.116 1.00 42.56 85 LYS A C 1
ATOM 639 O O . LYS A 1 85 ? -58.214 -37.155 19.579 1.00 42.56 85 LYS A O 1
ATOM 644 N N . PRO A 1 86 ? -58.955 -39.295 19.584 1.00 39.84 86 PRO A N 1
ATOM 645 C CA . PRO A 1 86 ? -58.484 -39.672 20.916 1.00 39.84 86 PRO A CA 1
ATOM 646 C C . PRO A 1 86 ? -56.964 -39.782 21.036 1.00 39.84 86 PRO A C 1
ATOM 648 O O . PRO A 1 86 ? -56.257 -39.995 20.057 1.00 39.84 86 PRO A O 1
ATOM 651 N N . ALA A 1 87 ? -56.513 -39.660 22.283 1.00 48.47 87 ALA A N 1
ATOM 652 C CA . ALA A 1 87 ? -55.136 -39.700 22.740 1.00 48.47 87 ALA A CA 1
ATOM 653 C C . ALA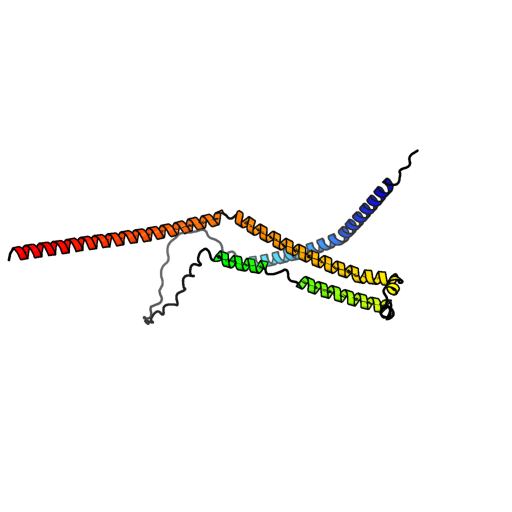 A 1 87 ? -54.371 -40.969 22.321 1.00 48.47 87 ALA A C 1
ATOM 655 O O . ALA A 1 87 ? -54.733 -42.077 22.711 1.00 48.47 87 ALA A O 1
ATOM 656 N N . GLU A 1 88 ? -53.244 -40.774 21.636 1.00 39.47 88 GLU A N 1
ATOM 657 C CA . GLU A 1 88 ? -52.119 -41.709 21.638 1.00 39.47 88 GLU A CA 1
ATOM 658 C C . GLU A 1 88 ? -51.023 -41.123 22.533 1.00 39.47 88 GLU A C 1
ATOM 660 O O . GLU A 1 88 ? -50.392 -40.112 22.222 1.00 39.47 88 GLU A O 1
ATOM 665 N N . LEU A 1 89 ? -50.835 -41.748 23.693 1.00 44.00 89 LEU A N 1
ATOM 666 C CA . LEU A 1 89 ? -49.770 -41.449 24.640 1.00 44.00 89 LEU A CA 1
ATOM 667 C C . LEU A 1 89 ? -48.438 -41.933 24.052 1.00 44.00 89 LEU A C 1
ATOM 669 O O . LEU A 1 89 ? -48.089 -43.106 24.172 1.00 44.00 89 LEU A O 1
ATOM 673 N N . ARG A 1 90 ? -47.687 -41.031 23.417 1.00 48.12 90 ARG A N 1
ATOM 674 C CA . ARG A 1 90 ? -46.262 -41.241 23.126 1.00 48.12 90 ARG A CA 1
ATOM 675 C C . ARG A 1 90 ? -45.442 -40.519 24.200 1.00 48.12 90 ARG A C 1
ATOM 677 O O . ARG A 1 90 ? -45.719 -39.345 24.453 1.00 48.12 90 ARG A O 1
ATOM 684 N N . PRO A 1 91 ? -44.468 -41.182 24.850 1.00 44.69 91 PRO A N 1
ATOM 685 C CA . PRO A 1 91 ? -43.558 -40.520 25.774 1.00 44.69 91 PRO A CA 1
ATOM 686 C C . PRO A 1 91 ? -42.884 -39.327 25.092 1.00 44.69 91 PRO A C 1
ATOM 688 O O . PRO A 1 91 ? -42.362 -39.452 23.986 1.00 44.69 91 PRO A O 1
ATOM 691 N N . VAL A 1 92 ? -42.928 -38.170 25.749 1.00 45.66 92 VAL A N 1
ATOM 692 C CA . VAL A 1 92 ? -42.184 -36.979 25.343 1.00 45.66 92 VAL A CA 1
ATOM 693 C C . VAL A 1 92 ? -40.701 -37.308 25.494 1.00 45.66 92 VAL A C 1
ATOM 695 O O . VAL A 1 92 ? -40.181 -37.341 26.607 1.00 45.66 92 VAL A O 1
ATOM 698 N N . GLU A 1 93 ? -40.021 -37.581 24.381 1.00 43.09 93 GLU A N 1
ATOM 699 C CA . GLU A 1 93 ? -38.565 -37.487 24.332 1.00 43.09 93 GLU A CA 1
ATOM 700 C C . GLU A 1 93 ? -38.185 -36.070 24.779 1.00 43.09 93 GLU A C 1
ATOM 702 O O . GLU A 1 93 ? -38.729 -35.097 24.238 1.00 43.09 93 GLU A O 1
ATOM 707 N N . PRO A 1 94 ? -37.297 -35.907 25.777 1.00 45.09 94 PRO A N 1
ATOM 708 C CA . PRO A 1 94 ? -36.810 -34.592 26.128 1.00 45.09 94 PRO A CA 1
ATOM 709 C C . PRO A 1 94 ? -36.077 -34.076 24.899 1.00 45.09 94 PRO A C 1
ATOM 711 O O . PRO A 1 94 ? -35.013 -34.573 24.532 1.00 45.09 94 PRO A O 1
ATOM 714 N N . ARG A 1 95 ? -36.686 -33.098 24.225 1.00 40.88 95 ARG A N 1
ATOM 715 C CA . ARG A 1 95 ? -36.025 -32.322 23.188 1.00 40.88 95 ARG A CA 1
ATOM 716 C C . ARG A 1 95 ? -34.716 -31.851 23.795 1.00 40.88 95 ARG A C 1
ATOM 718 O O . ARG A 1 95 ? -34.749 -31.062 24.738 1.00 40.88 95 ARG A O 1
ATOM 725 N N . ASN A 1 96 ? -33.619 -32.425 23.292 1.00 38.62 96 ASN A N 1
ATOM 726 C CA . ASN A 1 96 ? -32.251 -32.102 23.6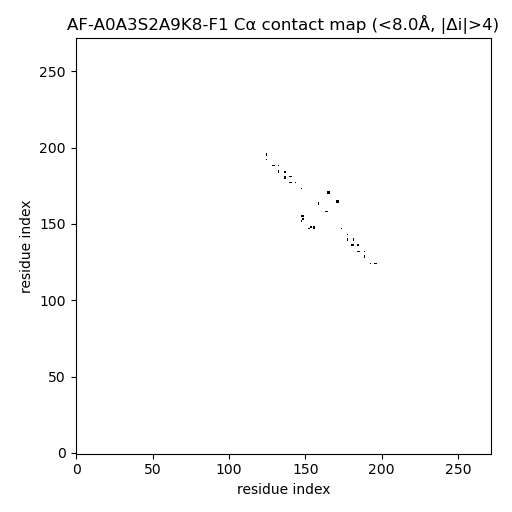63 1.00 38.62 96 ASN A CA 1
ATOM 727 C C . ASN A 1 96 ? -32.191 -30.621 23.976 1.00 38.62 96 ASN A C 1
ATOM 729 O O . ASN A 1 96 ? -32.503 -29.797 23.109 1.00 38.62 96 ASN A O 1
ATOM 733 N N . GLY A 1 97 ? -31.912 -30.337 25.249 1.00 41.59 97 GLY A N 1
ATOM 734 C CA . GLY A 1 97 ? -31.915 -28.995 25.779 1.00 41.59 97 GLY A CA 1
ATOM 735 C C . GLY A 1 97 ? -31.160 -28.105 24.813 1.00 41.59 97 GLY A C 1
ATOM 736 O O . GLY A 1 97 ? -29.991 -28.352 24.515 1.00 41.59 97 GLY A O 1
ATOM 737 N N . ALA A 1 98 ? -31.842 -27.072 24.325 1.00 49.38 98 ALA A N 1
ATOM 738 C CA . ALA A 1 98 ? -31.152 -25.845 24.011 1.00 49.38 98 ALA A CA 1
ATOM 739 C C . ALA A 1 98 ? -30.441 -25.474 25.312 1.00 49.38 98 ALA A C 1
ATOM 741 O O . ALA A 1 98 ? -31.060 -24.965 26.247 1.00 49.38 98 ALA A O 1
ATOM 742 N N . GLN A 1 99 ? -29.176 -25.882 25.419 1.00 45.44 99 GLN A N 1
ATOM 743 C CA . GLN A 1 99 ? -28.286 -25.406 26.454 1.00 45.44 99 GLN A CA 1
ATOM 744 C C . GLN A 1 99 ? -28.439 -23.888 26.425 1.00 45.44 99 GLN A C 1
ATOM 746 O O . GLN A 1 99 ? -28.233 -23.304 25.354 1.00 45.44 99 GLN A O 1
ATOM 751 N N . PRO A 1 100 ? -28.883 -23.246 27.523 1.00 48.94 100 PRO A N 1
ATOM 752 C CA . PRO A 1 100 ? -28.838 -21.799 27.583 1.00 48.94 100 PRO A CA 1
ATOM 753 C C . PRO A 1 100 ? -27.396 -21.449 27.256 1.00 48.94 100 PRO A C 1
ATOM 755 O O . PRO A 1 100 ? -26.493 -22.019 27.873 1.00 48.94 100 PRO A O 1
ATOM 758 N N . ALA A 1 101 ? -27.205 -20.648 26.203 1.00 58.06 101 ALA A N 1
ATOM 759 C CA . ALA A 1 101 ? -25.896 -20.231 25.734 1.00 58.06 101 ALA A CA 1
ATOM 760 C C . ALA A 1 101 ? -25.070 -19.895 26.973 1.00 58.06 101 ALA A C 1
ATOM 762 O O . ALA A 1 101 ? -25.427 -18.983 27.721 1.00 58.06 101 ALA A O 1
ATOM 763 N N . GLY A 1 102 ? -24.083 -20.750 27.265 1.00 48.88 102 GLY A N 1
ATOM 764 C CA . GLY A 1 102 ? -23.321 -20.660 28.496 1.00 48.88 102 GLY A CA 1
ATOM 765 C C . GLY A 1 102 ? -22.795 -19.244 28.573 1.00 48.88 102 GLY A C 1
ATOM 766 O O . GLY A 1 102 ? -22.173 -18.786 27.615 1.00 48.88 102 GLY A O 1
ATOM 767 N N . PHE A 1 103 ? -23.134 -18.541 29.654 1.00 58.06 103 PHE A N 1
ATOM 768 C CA . PHE A 1 103 ? -22.661 -17.190 29.890 1.00 58.06 103 PHE A CA 1
ATOM 769 C C . PHE A 1 103 ? -21.148 -17.201 29.695 1.00 58.06 103 PHE A C 1
ATOM 771 O O . PHE A 1 103 ? -20.418 -17.789 30.497 1.00 58.06 103 PHE A O 1
ATOM 778 N N . ALA A 1 104 ? -20.690 -16.612 28.589 1.00 60.44 104 ALA A N 1
ATOM 779 C CA . ALA A 1 104 ? -19.279 -16.356 28.411 1.00 60.44 104 ALA A CA 1
ATOM 780 C C . ALA A 1 104 ? -18.875 -15.484 29.608 1.00 60.44 104 ALA A C 1
ATOM 782 O O . ALA A 1 104 ? -19.580 -14.514 29.911 1.00 60.44 104 ALA A O 1
ATOM 783 N N . PRO A 1 105 ? -17.814 -15.840 30.349 1.00 66.31 105 PRO A N 1
ATOM 784 C CA . PRO A 1 105 ? -17.309 -14.983 31.406 1.00 66.31 105 PRO A CA 1
ATOM 785 C C . PRO A 1 105 ? -17.154 -13.575 30.829 1.00 66.31 105 PRO A C 1
ATOM 787 O O . PRO A 1 105 ? -16.569 -13.436 29.758 1.00 66.31 105 PRO A O 1
ATOM 790 N N . ALA A 1 106 ? -17.642 -12.540 31.519 1.00 62.34 106 ALA A N 1
ATOM 791 C CA . ALA A 1 106 ? -17.678 -11.144 31.039 1.00 62.34 106 ALA A CA 1
ATOM 792 C C . ALA A 1 106 ? -16.289 -10.524 30.724 1.00 62.34 106 ALA A C 1
ATOM 794 O O . ALA A 1 106 ? -16.139 -9.321 30.535 1.00 62.34 106 ALA A O 1
ATOM 795 N N . ASN A 1 107 ? -15.245 -11.348 30.726 1.00 59.81 107 ASN A N 1
ATOM 796 C CA . ASN A 1 107 ? -13.859 -11.033 30.443 1.00 59.81 107 ASN A CA 1
ATOM 797 C C . ASN A 1 107 ? -13.349 -11.680 29.133 1.00 59.81 107 ASN A C 1
ATOM 799 O O . ASN A 1 107 ? -12.206 -11.433 28.755 1.00 59.81 107 ASN A O 1
ATOM 803 N N . ASP A 1 108 ? -14.150 -12.513 28.458 1.00 59.94 108 ASP A N 1
ATOM 804 C CA . ASP A 1 108 ? -13.724 -13.321 27.299 1.00 59.94 108 ASP A CA 1
ATOM 805 C C . ASP A 1 108 ? -13.916 -12.611 25.941 1.00 59.94 108 ASP A C 1
ATOM 807 O O . ASP A 1 108 ? -13.205 -12.888 24.974 1.00 59.94 108 ASP A O 1
ATOM 811 N N . ASP A 1 109 ? -14.782 -11.595 25.872 1.00 63.38 109 ASP A N 1
ATOM 812 C CA . ASP A 1 109 ? -14.934 -10.757 24.667 1.00 63.38 109 ASP A CA 1
ATOM 813 C C . ASP A 1 109 ? -13.620 -10.033 24.328 1.00 63.38 109 ASP A C 1
ATOM 815 O O . ASP A 1 109 ? -13.179 -9.985 23.180 1.00 63.38 109 ASP A O 1
ATOM 819 N N . ARG A 1 110 ? -12.882 -9.636 25.372 1.00 60.41 110 ARG A N 1
ATOM 820 C CA . ARG A 1 110 ? -11.549 -9.030 25.264 1.00 60.41 110 ARG A CA 1
ATOM 821 C C . ARG A 1 110 ? -10.515 -9.942 24.606 1.00 60.41 110 ARG A C 1
ATOM 823 O O . ARG A 1 110 ? -9.590 -9.434 23.975 1.00 60.41 110 ARG A O 1
ATOM 830 N N . GLN A 1 111 ? -10.627 -11.262 24.764 1.00 60.41 111 GLN A N 1
ATOM 831 C CA . GLN A 1 111 ? -9.664 -12.201 24.182 1.00 60.41 111 GLN A CA 1
ATOM 832 C C . GLN A 1 111 ? -9.934 -12.439 22.697 1.00 60.41 111 GLN A C 1
ATOM 834 O O . GLN A 1 111 ? -8.988 -12.533 21.908 1.00 60.41 111 GLN A O 1
ATOM 839 N N . LYS A 1 112 ? -11.212 -12.495 22.305 1.00 62.91 112 LYS A N 1
ATOM 840 C CA . LYS A 1 112 ? -11.623 -12.621 20.900 1.00 62.91 112 LYS A CA 1
ATOM 841 C C . LYS A 1 112 ? -11.214 -11.383 20.107 1.00 62.91 112 LYS A C 1
ATOM 843 O O . LYS A 1 112 ? -10.546 -11.542 19.085 1.00 62.91 112 LYS A O 1
ATOM 848 N N . ASP A 1 113 ? -11.473 -10.195 20.653 1.00 64.75 113 ASP A N 1
ATOM 849 C CA . ASP A 1 113 ? -11.087 -8.915 20.048 1.00 64.75 113 ASP A CA 1
ATOM 850 C C . ASP A 1 113 ? -9.568 -8.749 19.962 1.00 64.75 113 ASP A C 1
ATOM 852 O O . ASP A 1 113 ? -9.032 -8.314 18.946 1.00 64.75 113 ASP A O 1
ATOM 856 N N . TYR A 1 114 ? -8.830 -9.150 21.001 1.00 62.81 114 TYR A N 1
ATOM 857 C CA . TYR A 1 114 ? -7.369 -9.106 20.967 1.00 62.81 114 TYR A CA 1
ATOM 858 C C . TYR A 1 114 ? -6.798 -10.036 19.892 1.00 62.81 114 TYR A C 1
ATOM 860 O O . TYR A 1 114 ? -5.870 -9.663 19.177 1.00 62.81 114 TYR A O 1
ATOM 868 N N . LYS A 1 115 ? -7.371 -11.231 19.716 1.00 66.50 115 LYS A N 1
ATOM 869 C CA . LYS A 1 115 ? -6.933 -12.181 18.688 1.00 66.50 115 LYS A CA 1
ATOM 870 C C . LYS A 1 115 ? -7.250 -11.686 17.275 1.00 66.50 115 LYS A C 1
ATOM 872 O O . LYS A 1 115 ? -6.413 -11.864 16.391 1.00 66.50 115 LYS A O 1
ATOM 877 N N . THR A 1 116 ? -8.399 -11.047 17.050 1.00 65.94 116 THR A N 1
ATOM 878 C CA . THR A 1 116 ? -8.758 -10.446 15.751 1.00 65.94 116 THR A CA 1
ATOM 879 C C . THR A 1 116 ? -7.950 -9.187 15.448 1.00 65.94 116 THR A C 1
ATOM 881 O O . THR A 1 116 ? -7.509 -9.030 14.310 1.00 65.94 116 THR A O 1
ATOM 884 N N . LEU A 1 117 ? -7.660 -8.352 16.451 1.00 63.50 117 LEU A N 1
ATOM 885 C CA . LEU A 1 117 ? -6.756 -7.202 16.332 1.00 63.50 117 LEU A CA 1
ATOM 886 C C . LEU A 1 117 ? -5.313 -7.645 16.064 1.00 63.50 117 LEU A C 1
ATOM 888 O O . LEU A 1 117 ? -4.638 -7.101 15.195 1.00 63.50 117 LEU A O 1
ATOM 892 N N . LEU A 1 118 ? -4.833 -8.696 16.730 1.00 65.44 118 LEU A N 1
ATOM 893 C CA . LEU A 1 118 ? -3.541 -9.287 16.391 1.00 65.44 118 LEU A CA 1
ATOM 894 C C . LEU A 1 118 ? -3.543 -9.879 14.980 1.00 65.44 118 LEU A C 1
ATOM 896 O O . LEU A 1 118 ? -2.528 -9.796 14.300 1.00 65.44 118 LEU A O 1
ATOM 900 N N . HIS A 1 119 ? -4.651 -10.451 14.505 1.00 60.22 119 HIS A N 1
ATOM 901 C CA . HIS A 1 119 ? -4.739 -10.967 13.137 1.00 60.22 119 HIS A CA 1
ATOM 902 C C . HIS A 1 119 ? -4.780 -9.852 12.081 1.00 60.22 119 HIS A C 1
ATOM 904 O O . HIS A 1 119 ? -4.195 -10.016 11.010 1.00 60.22 119 HIS A O 1
ATOM 910 N N . SER A 1 120 ? -5.411 -8.711 12.374 1.00 62.34 120 SER A N 1
ATOM 911 C CA . SER A 1 120 ? -5.428 -7.545 11.483 1.00 62.34 120 SER A CA 1
ATOM 912 C C . SER A 1 120 ? -4.075 -6.827 11.448 1.00 62.34 120 SER A C 1
ATOM 914 O O . SER A 1 120 ? -3.633 -6.431 10.372 1.00 62.34 120 SER A O 1
ATOM 916 N N . LEU A 1 121 ? -3.369 -6.761 12.581 1.00 56.47 121 LEU A N 1
ATOM 917 C CA . LEU A 1 121 ? -2.004 -6.231 12.678 1.00 56.47 121 LEU A CA 1
ATOM 918 C C . LEU A 1 121 ? -0.956 -7.190 12.089 1.00 56.47 121 LEU A C 1
ATOM 920 O O . LEU A 1 121 ? 0.014 -6.754 11.470 1.00 56.47 121 LEU A O 1
ATOM 924 N N . ASN A 1 122 ? -1.149 -8.503 12.246 1.00 56.19 122 ASN A N 1
ATOM 925 C CA . ASN A 1 122 ? -0.256 -9.530 11.703 1.00 56.19 122 ASN A CA 1
ATOM 926 C C . ASN A 1 122 ? -0.525 -9.840 10.224 1.00 56.19 122 ASN A C 1
ATOM 928 O O . ASN A 1 122 ? 0.261 -10.552 9.593 1.00 56.19 122 ASN A O 1
ATOM 932 N N . ARG A 1 123 ? -1.574 -9.266 9.617 1.00 57.00 123 ARG A N 1
ATOM 933 C CA . ARG A 1 123 ? -1.705 -9.204 8.158 1.00 57.00 123 ARG A CA 1
ATOM 934 C C . ARG A 1 123 ? -0.728 -8.154 7.630 1.00 57.00 123 ARG A C 1
ATOM 936 O O . ARG A 1 123 ? -1.108 -7.090 7.155 1.00 57.00 123 ARG A O 1
ATOM 943 N N . ARG A 1 124 ? 0.562 -8.476 7.767 1.00 56.19 124 ARG A N 1
ATOM 944 C CA . ARG A 1 124 ? 1.706 -7.741 7.230 1.00 56.19 124 ARG A CA 1
ATOM 945 C C . ARG A 1 124 ? 1.354 -7.328 5.805 1.00 56.19 124 ARG A C 1
ATOM 947 O O . ARG A 1 124 ? 0.961 -8.190 5.017 1.00 56.19 124 ARG A O 1
ATOM 954 N N . ALA A 1 125 ? 1.449 -6.028 5.516 1.00 58.84 125 ALA A N 1
ATOM 955 C CA . ALA A 1 125 ? 1.178 -5.463 4.198 1.00 58.84 125 ALA A CA 1
ATOM 956 C C . ALA A 1 125 ? 1.752 -6.396 3.124 1.00 58.84 125 ALA A C 1
ATOM 958 O O . ALA A 1 125 ? 2.937 -6.730 3.154 1.00 58.84 125 ALA A O 1
ATOM 959 N N . SER A 1 126 ? 0.881 -6.932 2.267 1.00 63.69 126 SER A N 1
ATOM 960 C CA . SER A 1 126 ? 1.230 -8.055 1.403 1.00 63.69 126 SER A CA 1
ATOM 961 C C . SER A 1 126 ? 2.431 -7.698 0.528 1.00 63.69 126 SER A C 1
ATOM 963 O O . SER A 1 126 ? 2.374 -6.726 -0.229 1.00 63.69 126 SER A O 1
ATOM 965 N N . ASN A 1 127 ? 3.483 -8.521 0.557 1.00 72.88 127 ASN A N 1
ATOM 966 C CA . ASN A 1 127 ? 4.660 -8.363 -0.310 1.00 72.88 127 ASN A CA 1
ATOM 967 C C . ASN A 1 127 ? 4.332 -8.502 -1.814 1.00 72.88 127 ASN A C 1
ATOM 969 O O . ASN A 1 127 ? 5.214 -8.342 -2.653 1.00 72.88 127 ASN A O 1
ATOM 973 N N . THR A 1 128 ? 3.075 -8.778 -2.168 1.00 82.81 128 THR A N 1
ATOM 974 C CA . THR A 1 128 ? 2.553 -8.828 -3.537 1.00 82.81 128 THR A CA 1
ATOM 975 C C . THR A 1 128 ? 2.877 -7.564 -4.333 1.00 82.81 128 THR A C 1
ATOM 977 O O . THR A 1 128 ? 3.219 -7.676 -5.504 1.00 82.81 128 THR A O 1
ATOM 980 N N . ILE A 1 129 ? 2.857 -6.378 -3.706 1.00 83.19 129 ILE A N 1
ATOM 981 C CA . ILE A 1 129 ? 3.195 -5.111 -4.382 1.00 83.19 129 ILE A CA 1
ATOM 982 C C . ILE A 1 129 ? 4.632 -5.154 -4.923 1.00 83.19 129 ILE A C 1
ATOM 984 O O . ILE A 1 129 ? 4.864 -4.797 -6.074 1.00 83.19 129 ILE A O 1
ATOM 988 N N . TYR A 1 130 ? 5.587 -5.664 -4.138 1.00 86.44 130 TYR A N 1
ATOM 989 C CA . TYR A 1 130 ? 6.973 -5.811 -4.590 1.00 86.44 130 TYR A CA 1
ATOM 990 C C . TYR A 1 130 ? 7.119 -6.835 -5.706 1.00 86.44 130 TYR A C 1
ATOM 992 O O . TYR A 1 130 ? 7.896 -6.608 -6.625 1.00 86.44 130 TYR A O 1
ATOM 1000 N N . TRP A 1 131 ? 6.364 -7.934 -5.659 1.00 90.94 131 TRP A N 1
ATOM 1001 C CA . TRP A 1 131 ? 6.379 -8.928 -6.731 1.00 90.94 131 TRP A CA 1
ATOM 1002 C C . TRP A 1 131 ? 5.844 -8.359 -8.042 1.00 90.94 131 TRP A C 1
ATOM 1004 O O . TRP A 1 131 ? 6.510 -8.481 -9.065 1.00 90.94 131 TRP A O 1
ATOM 1014 N N . VAL A 1 132 ? 4.693 -7.685 -8.014 1.00 91.00 132 VAL A N 1
ATOM 1015 C CA . VAL A 1 132 ? 4.117 -7.041 -9.205 1.00 91.00 132 VAL A CA 1
ATOM 1016 C C . VAL A 1 132 ? 5.093 -6.019 -9.787 1.00 91.00 132 VAL A C 1
ATOM 1018 O O . VAL A 1 132 ? 5.375 -6.048 -10.982 1.00 91.00 132 VAL A O 1
ATOM 1021 N N . VAL A 1 133 ? 5.671 -5.163 -8.943 1.00 93.75 133 VAL A N 1
ATOM 1022 C CA . VAL A 1 133 ? 6.638 -4.139 -9.369 1.00 93.75 133 VAL A CA 1
ATOM 1023 C C . VAL A 1 133 ? 7.926 -4.768 -9.900 1.00 93.75 133 VAL A C 1
ATOM 1025 O O . VAL A 1 133 ? 8.481 -4.274 -10.881 1.00 93.75 133 VAL A O 1
ATOM 1028 N N . ALA A 1 134 ? 8.383 -5.877 -9.316 1.00 93.38 134 ALA A N 1
ATOM 1029 C CA . ALA A 1 134 ? 9.523 -6.631 -9.825 1.00 93.38 134 ALA A CA 1
ATOM 1030 C C . ALA A 1 134 ? 9.238 -7.209 -11.218 1.00 93.38 134 ALA A C 1
ATOM 1032 O O . ALA A 1 134 ? 10.078 -7.074 -12.105 1.00 93.38 134 ALA A O 1
ATOM 1033 N N . PHE A 1 135 ? 8.049 -7.778 -11.448 1.00 96.25 135 PHE A N 1
ATOM 1034 C CA . PHE A 1 135 ? 7.650 -8.272 -12.770 1.00 96.25 135 PHE A CA 1
ATOM 1035 C C . PHE A 1 135 ? 7.530 -7.148 -13.798 1.00 96.25 135 PHE A C 1
ATOM 1037 O O . PHE A 1 135 ? 8.046 -7.289 -14.904 1.00 96.25 135 PHE A O 1
ATOM 1044 N N . VAL A 1 136 ? 6.916 -6.019 -13.435 1.00 96.12 136 VAL A N 1
ATOM 1045 C CA . VAL A 1 136 ? 6.820 -4.841 -14.312 1.00 96.12 136 VAL A CA 1
ATOM 1046 C C . VAL A 1 136 ? 8.207 -4.292 -14.647 1.00 96.12 136 VAL A C 1
ATOM 1048 O O . VAL A 1 136 ? 8.499 -4.030 -15.811 1.00 96.12 136 VAL A O 1
ATOM 1051 N N . SER A 1 137 ? 9.094 -4.180 -13.655 1.00 95.62 137 SER A N 1
ATOM 1052 C CA . SER A 1 137 ? 10.476 -3.729 -13.862 1.00 95.62 137 SER A CA 1
ATOM 1053 C C . SER A 1 137 ? 11.251 -4.687 -14.763 1.00 95.62 137 SER A C 1
ATOM 1055 O O . SER A 1 137 ? 11.989 -4.242 -15.637 1.00 95.62 137 SER A O 1
ATOM 1057 N N . LEU A 1 138 ? 11.067 -5.998 -14.585 1.00 96.38 138 LEU A N 1
ATOM 1058 C CA . 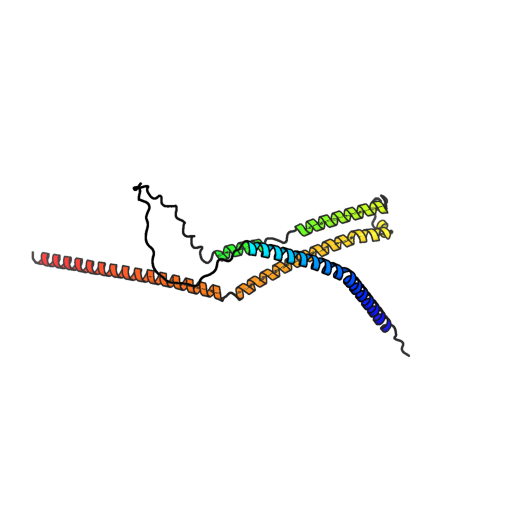LEU A 1 138 ? 11.695 -7.019 -15.418 1.00 96.38 138 LEU A CA 1
ATOM 1059 C C . LEU A 1 138 ? 11.176 -6.965 -16.859 1.00 96.38 138 LEU A C 1
ATOM 1061 O O . LEU A 1 138 ? 11.972 -7.012 -17.794 1.00 96.38 138 LEU A O 1
ATOM 1065 N N . ALA A 1 139 ? 9.861 -6.820 -17.041 1.00 96.88 139 ALA A N 1
ATOM 1066 C CA . ALA A 1 139 ? 9.239 -6.664 -18.352 1.00 96.88 139 ALA A CA 1
ATOM 1067 C C . ALA A 1 139 ? 9.730 -5.391 -19.056 1.00 96.88 139 ALA A C 1
ATOM 1069 O O . ALA A 1 139 ? 10.060 -5.433 -20.241 1.00 96.88 139 ALA A O 1
ATOM 1070 N N . TRP A 1 140 ? 9.862 -4.284 -18.319 1.00 96.75 140 TRP A N 1
ATOM 1071 C CA . TRP A 1 140 ? 10.441 -3.048 -18.838 1.00 96.75 140 TRP A CA 1
ATOM 1072 C C . TRP A 1 140 ? 11.898 -3.233 -19.258 1.00 96.75 140 TRP A C 1
ATOM 1074 O O . TRP A 1 140 ? 12.269 -2.842 -20.360 1.00 96.75 140 TRP A O 1
ATOM 1084 N N . PHE A 1 141 ? 12.722 -3.877 -18.427 1.00 94.38 141 PHE A N 1
ATOM 1085 C CA . PHE A 1 141 ? 14.127 -4.129 -18.749 1.00 94.38 141 PHE A CA 1
ATOM 1086 C C . PHE A 1 141 ? 14.280 -5.037 -19.974 1.00 94.38 141 PHE A C 1
ATOM 1088 O O . PHE A 1 141 ? 15.130 -4.789 -20.828 1.00 94.38 141 PHE A O 1
ATOM 1095 N N . ALA A 1 142 ? 13.431 -6.062 -20.090 1.00 94.31 142 ALA A N 1
ATOM 1096 C CA . ALA A 1 142 ? 13.377 -6.931 -21.260 1.00 94.31 142 ALA A CA 1
ATOM 1097 C C . ALA A 1 142 ? 12.958 -6.152 -22.518 1.00 94.31 142 ALA A C 1
ATOM 1099 O O . ALA A 1 142 ? 13.583 -6.304 -23.567 1.00 94.31 142 ALA A O 1
ATOM 1100 N N . GLY A 1 143 ? 11.960 -5.271 -22.403 1.00 93.81 143 GLY A N 1
ATOM 1101 C CA . GLY A 1 143 ? 11.538 -4.372 -23.477 1.00 93.81 143 GLY A CA 1
ATOM 1102 C C . GLY A 1 143 ? 12.640 -3.397 -23.895 1.00 93.81 143 GLY A C 1
ATOM 1103 O O . GLY A 1 143 ? 12.938 -3.283 -25.081 1.00 93.81 143 GLY A O 1
ATOM 1104 N N . ALA A 1 144 ? 13.308 -2.758 -22.933 1.00 91.50 144 ALA A N 1
ATOM 1105 C CA . ALA A 1 144 ? 14.421 -1.842 -23.171 1.00 91.50 144 ALA A CA 1
ATOM 1106 C C . ALA A 1 144 ? 15.617 -2.556 -23.820 1.00 91.50 144 ALA A C 1
ATOM 1108 O O . ALA A 1 144 ? 16.197 -2.037 -24.770 1.00 91.50 144 ALA A O 1
ATOM 1109 N N . GLY A 1 145 ? 15.951 -3.769 -23.369 1.00 90.50 145 GLY A N 1
ATOM 1110 C CA . GLY A 1 145 ? 16.990 -4.601 -23.979 1.00 90.50 145 GLY A CA 1
ATOM 1111 C C . GLY A 1 145 ? 16.628 -5.057 -25.396 1.00 90.50 145 GLY A C 1
ATOM 1112 O O . GLY A 1 145 ? 17.473 -5.018 -26.291 1.00 90.50 145 GLY A O 1
ATOM 1113 N N . GLY A 1 146 ? 15.366 -5.429 -25.629 1.00 90.81 146 GLY A N 1
ATOM 1114 C CA . GLY A 1 146 ? 14.855 -5.764 -26.959 1.00 90.81 146 GLY A CA 1
ATOM 1115 C C . GLY A 1 146 ? 14.916 -4.575 -27.918 1.00 90.81 146 GLY A C 1
ATOM 1116 O O . GLY A 1 146 ? 15.421 -4.704 -29.033 1.00 90.81 146 GLY A O 1
ATOM 1117 N N . LEU A 1 147 ? 14.486 -3.398 -27.461 1.00 89.94 147 LEU A N 1
ATOM 1118 C CA . LEU A 1 147 ? 14.550 -2.154 -28.226 1.00 89.94 147 LEU A CA 1
ATOM 1119 C C . LEU A 1 147 ? 16.002 -1.732 -28.504 1.00 89.94 147 LEU A C 1
ATOM 1121 O O . LEU A 1 147 ? 16.325 -1.356 -29.629 1.00 89.94 147 LEU A O 1
ATOM 1125 N N . ALA A 1 148 ? 16.897 -1.874 -27.523 1.00 88.69 148 ALA A N 1
ATOM 1126 C CA . ALA A 1 148 ? 18.331 -1.643 -27.697 1.00 88.69 148 ALA A CA 1
ATOM 1127 C C . ALA A 1 148 ? 18.929 -2.563 -28.769 1.00 88.69 148 ALA A C 1
ATOM 1129 O O . ALA A 1 148 ? 19.704 -2.116 -29.614 1.00 88.69 148 ALA A O 1
ATOM 1130 N N . ASN A 1 149 ? 18.538 -3.840 -28.763 1.00 88.56 149 ASN A N 1
ATOM 1131 C CA . ASN A 1 149 ? 18.983 -4.815 -29.751 1.00 88.56 149 ASN A CA 1
ATOM 1132 C C . ASN A 1 149 ? 18.457 -4.499 -31.162 1.00 88.56 149 ASN A C 1
ATOM 1134 O O . ASN A 1 149 ? 19.164 -4.752 -32.133 1.00 88.56 149 ASN A O 1
ATOM 1138 N N . LEU A 1 150 ? 17.255 -3.926 -31.291 1.00 88.06 150 LEU A N 1
ATOM 1139 C CA . LEU A 1 150 ? 16.710 -3.481 -32.581 1.00 88.06 150 LEU A CA 1
ATOM 1140 C C . LEU A 1 150 ? 17.406 -2.218 -33.112 1.00 88.06 150 LEU A C 1
ATOM 1142 O O . LEU A 1 150 ? 17.709 -2.153 -34.299 1.00 88.06 150 LEU A O 1
ATOM 1146 N N . LEU A 1 151 ? 17.681 -1.238 -32.246 1.00 85.88 151 LEU A N 1
ATOM 1147 C CA . LEU A 1 151 ? 18.299 0.040 -32.627 1.00 85.88 151 LEU A CA 1
ATOM 1148 C C . LEU A 1 151 ? 19.797 -0.086 -32.938 1.00 85.88 151 LEU A C 1
ATOM 1150 O O . LEU A 1 151 ? 20.275 0.484 -33.914 1.00 85.88 151 LEU A O 1
ATOM 1154 N N . PHE A 1 152 ? 20.543 -0.827 -32.116 1.00 82.06 152 PHE A N 1
ATOM 1155 C CA . PHE A 1 152 ? 22.012 -0.885 -32.178 1.00 82.06 152 PHE A CA 1
ATOM 1156 C C . PHE A 1 152 ? 22.555 -2.239 -32.663 1.00 82.06 152 PHE A C 1
ATOM 1158 O O . PHE A 1 152 ? 23.770 -2.416 -32.823 1.00 82.06 152 PHE A O 1
ATOM 1165 N N . GLY A 1 153 ? 21.667 -3.207 -32.902 1.00 80.19 153 GLY A N 1
ATOM 1166 C CA . GLY A 1 153 ? 22.022 -4.552 -33.338 1.00 80.19 153 GLY A CA 1
ATOM 1167 C C . GLY A 1 153 ? 22.824 -5.345 -32.294 1.00 80.19 153 GLY A C 1
ATOM 1168 O O . GLY A 1 153 ? 22.987 -4.920 -31.149 1.00 80.19 153 GLY A O 1
ATOM 1169 N N . PRO A 1 154 ? 23.429 -6.482 -32.687 1.00 78.81 154 PRO A N 1
ATOM 1170 C CA . PRO A 1 154 ? 24.204 -7.338 -31.783 1.00 78.81 154 PRO A CA 1
ATOM 1171 C C . PRO A 1 154 ? 25.498 -6.701 -31.236 1.00 78.81 154 PRO A C 1
ATOM 1173 O O . PRO A 1 154 ? 26.209 -7.314 -30.442 1.00 78.81 154 PRO A O 1
ATOM 1176 N N . SER A 1 155 ? 25.847 -5.491 -31.686 1.00 72.25 155 SER A N 1
ATOM 1177 C CA . SER A 1 155 ? 27.098 -4.800 -31.350 1.00 72.25 155 SER A CA 1
ATOM 1178 C C . SER A 1 155 ? 27.186 -4.435 -29.864 1.00 72.25 155 SER A C 1
ATOM 1180 O O . SER A 1 155 ? 28.272 -4.485 -29.285 1.00 72.25 155 SER A O 1
ATOM 1182 N N . ILE A 1 156 ? 26.046 -4.165 -29.215 1.00 78.31 156 ILE A N 1
ATOM 1183 C CA . ILE A 1 156 ? 25.974 -3.875 -27.772 1.00 78.31 156 ILE A CA 1
ATOM 1184 C C . ILE A 1 156 ? 26.456 -5.046 -26.904 1.00 78.31 156 ILE A C 1
ATOM 1186 O O . ILE A 1 156 ? 27.056 -4.829 -25.858 1.00 78.31 156 ILE A O 1
ATOM 1190 N N . TRP A 1 157 ? 26.296 -6.286 -27.377 1.00 76.88 157 TRP A N 1
ATOM 1191 C CA . TRP A 1 157 ? 26.730 -7.497 -26.668 1.00 76.88 157 TRP A CA 1
ATOM 1192 C C . TRP A 1 157 ? 28.237 -7.758 -26.770 1.00 76.88 157 TRP A C 1
ATOM 1194 O O . TRP A 1 157 ? 28.780 -8.595 -26.049 1.00 76.88 157 TRP A O 1
ATOM 1204 N N . ARG A 1 158 ? 28.938 -7.060 -27.674 1.00 78.44 158 ARG A N 1
ATOM 1205 C CA . ARG A 1 158 ? 30.401 -7.154 -27.812 1.00 78.44 158 ARG A CA 1
ATOM 1206 C C . ARG A 1 158 ? 31.145 -6.231 -26.854 1.00 78.44 158 ARG A C 1
ATOM 1208 O O . ARG A 1 158 ? 32.361 -6.360 -26.725 1.00 78.44 158 ARG A O 1
ATOM 1215 N N . ILE A 1 159 ? 30.440 -5.318 -26.193 1.00 77.69 159 ILE A N 1
ATOM 1216 C CA . ILE A 1 159 ? 31.022 -4.388 -25.231 1.00 77.69 159 ILE A CA 1
ATOM 1217 C C . ILE A 1 159 ? 31.355 -5.183 -23.973 1.00 77.69 159 ILE A C 1
ATOM 1219 O O . ILE A 1 159 ? 30.468 -5.645 -23.262 1.00 77.69 159 ILE A O 1
ATOM 1223 N N . ARG A 1 160 ? 32.649 -5.380 -23.722 1.00 80.19 160 ARG A N 1
ATOM 1224 C CA . ARG A 1 160 ? 33.134 -6.132 -22.554 1.00 80.19 160 ARG A CA 1
ATOM 1225 C C . ARG A 1 160 ? 33.700 -5.246 -21.449 1.00 80.19 160 ARG A C 1
ATOM 1227 O O . ARG A 1 160 ? 33.979 -5.752 -20.368 1.00 80.19 160 ARG A O 1
ATOM 1234 N N . THR A 1 161 ? 33.841 -3.946 -21.701 1.00 81.56 161 THR A N 1
ATOM 1235 C CA . THR A 1 161 ? 34.543 -3.022 -20.804 1.00 81.56 161 THR A CA 1
ATOM 1236 C C . THR A 1 161 ? 33.720 -1.760 -20.565 1.00 81.56 161 THR A C 1
ATOM 1238 O O . THR A 1 161 ? 33.134 -1.215 -21.502 1.00 81.56 161 THR A O 1
ATOM 1241 N N . LEU A 1 162 ? 33.712 -1.271 -19.319 1.00 77.94 162 LEU A N 1
ATOM 1242 C CA . LEU A 1 162 ? 32.975 -0.066 -18.915 1.00 77.94 162 LEU A CA 1
ATOM 1243 C C . LEU A 1 162 ? 33.469 1.203 -19.632 1.00 77.94 162 LEU A C 1
ATOM 1245 O O . LEU A 1 162 ? 32.648 2.029 -20.014 1.00 77.94 162 LEU A O 1
ATOM 1249 N N . ASP A 1 163 ? 34.769 1.324 -19.919 1.00 80.25 163 ASP A N 1
ATOM 1250 C CA . ASP A 1 163 ? 35.311 2.471 -20.671 1.00 80.25 163 ASP A CA 1
ATOM 1251 C C . ASP A 1 163 ? 34.745 2.563 -22.092 1.00 80.25 163 ASP A C 1
ATOM 1253 O O . ASP A 1 163 ? 34.426 3.641 -22.588 1.00 80.25 163 ASP A O 1
ATOM 1257 N N . GLN A 1 164 ? 34.558 1.418 -22.748 1.00 80.38 164 GLN A N 1
ATOM 1258 C CA . GLN A 1 164 ? 34.010 1.353 -24.101 1.00 80.38 164 GLN A CA 1
ATOM 1259 C C . GLN A 1 164 ? 32.510 1.684 -24.130 1.00 80.38 164 GLN A C 1
ATOM 1261 O O . GLN A 1 164 ? 32.002 2.166 -25.143 1.00 80.38 164 GLN A O 1
ATOM 1266 N N . PHE A 1 165 ? 31.815 1.441 -23.016 1.00 82.44 165 PHE A N 1
ATOM 1267 C CA . PHE A 1 165 ? 30.431 1.849 -22.810 1.00 82.44 165 PHE A CA 1
ATOM 1268 C C . PHE A 1 165 ? 30.326 3.366 -22.586 1.00 82.44 165 PHE A C 1
ATOM 1270 O O . PHE A 1 165 ? 29.536 4.030 -23.253 1.00 82.44 165 PHE A O 1
ATOM 1277 N N . LEU A 1 166 ? 31.171 3.929 -21.715 1.00 84.81 166 LEU A N 1
ATOM 1278 C CA . LEU A 1 166 ? 31.185 5.363 -21.393 1.00 84.81 166 LEU A CA 1
ATOM 1279 C C . LEU A 1 166 ? 31.678 6.241 -22.553 1.00 84.81 166 LEU A C 1
ATOM 1281 O O . LEU A 1 166 ? 31.240 7.380 -22.690 1.00 84.81 166 LEU A O 1
ATOM 1285 N N . ALA A 1 167 ? 32.536 5.713 -23.427 1.00 85.44 167 ALA A N 1
ATOM 1286 C CA . ALA A 1 167 ? 32.993 6.415 -24.627 1.00 85.44 167 ALA A CA 1
ATOM 1287 C C . ALA A 1 167 ? 31.883 6.642 -25.675 1.00 85.44 167 ALA A C 1
ATOM 1289 O O . ALA A 1 167 ? 32.104 7.361 -26.651 1.00 85.44 167 ALA A O 1
ATOM 1290 N N . ARG A 1 168 ? 30.700 6.027 -25.512 1.00 83.50 168 ARG A N 1
ATOM 1291 C CA . ARG A 1 168 ? 29.573 6.137 -26.449 1.00 83.50 168 ARG A CA 1
ATOM 1292 C C . ARG A 1 168 ? 28.367 6.808 -25.781 1.00 83.50 168 ARG A C 1
ATOM 1294 O O . ARG A 1 168 ? 27.616 6.133 -25.075 1.00 83.50 168 ARG A O 1
ATOM 1301 N N . PRO A 1 169 ? 28.113 8.104 -26.037 1.00 86.81 169 PRO A N 1
ATOM 1302 C CA . PRO A 1 169 ? 27.036 8.842 -25.372 1.00 86.81 169 PRO A CA 1
ATOM 1303 C C . PRO A 1 169 ? 25.636 8.272 -25.654 1.00 86.81 169 PRO A C 1
ATOM 1305 O O . PRO A 1 169 ? 24.769 8.317 -24.786 1.00 86.81 169 PRO A O 1
ATOM 1308 N N . GLU A 1 170 ? 25.423 7.663 -26.822 1.00 86.00 170 GLU A N 1
ATOM 1309 C CA . GLU A 1 170 ? 24.158 7.003 -27.185 1.00 86.00 170 GLU A CA 1
ATOM 1310 C C . GLU A 1 170 ? 23.793 5.863 -26.219 1.00 86.00 170 GLU A C 1
ATOM 1312 O O . GLU A 1 170 ? 22.633 5.706 -25.835 1.00 86.00 170 GLU A O 1
ATOM 1317 N N . LEU A 1 171 ? 24.790 5.094 -25.768 1.00 85.12 171 LEU A N 1
ATOM 1318 C CA . LEU A 1 171 ? 24.583 3.986 -24.835 1.00 85.12 171 LEU A CA 1
ATOM 1319 C C . LEU A 1 171 ? 24.297 4.476 -23.418 1.00 85.12 171 LEU A C 1
ATOM 1321 O O . LEU A 1 171 ? 23.503 3.861 -22.708 1.00 85.12 171 LEU A O 1
ATOM 1325 N N . ILE A 1 172 ? 24.903 5.598 -23.025 1.00 87.56 172 ILE A N 1
ATOM 1326 C CA . ILE A 1 172 ? 24.597 6.263 -21.755 1.00 87.56 172 ILE A CA 1
ATOM 1327 C C . ILE A 1 172 ? 23.128 6.692 -21.753 1.00 87.56 172 ILE A C 1
ATOM 1329 O O . ILE A 1 172 ? 22.410 6.379 -20.804 1.00 87.56 172 ILE A O 1
ATOM 1333 N N . GLY A 1 173 ? 22.661 7.334 -22.830 1.00 88.81 173 GLY A N 1
ATOM 1334 C CA . GLY A 1 173 ? 21.255 7.716 -22.983 1.00 88.81 173 GLY A CA 1
ATOM 1335 C C . GLY A 1 173 ? 20.309 6.518 -22.869 1.00 88.81 173 GLY A C 1
ATOM 1336 O O . GLY A 1 173 ? 19.316 6.583 -22.146 1.00 88.81 173 GLY A O 1
ATOM 1337 N N . LEU A 1 174 ? 20.658 5.392 -23.499 1.00 88.56 174 LEU A N 1
ATOM 1338 C CA . LEU A 1 174 ? 19.869 4.162 -23.420 1.00 88.56 174 LEU A CA 1
ATOM 1339 C C . LEU A 1 174 ? 19.869 3.539 -22.015 1.00 88.56 174 LEU A C 1
ATOM 1341 O O . LEU A 1 174 ? 18.820 3.102 -21.545 1.00 88.56 174 LEU A O 1
ATOM 1345 N N . ALA A 1 175 ? 21.005 3.521 -21.317 1.00 90.00 175 ALA A N 1
ATOM 1346 C CA . ALA A 1 175 ? 21.051 3.033 -19.939 1.00 90.00 175 ALA A CA 1
ATOM 1347 C C . ALA A 1 175 ? 20.239 3.917 -18.993 1.00 90.00 175 ALA A C 1
ATOM 1349 O O . ALA A 1 175 ? 19.505 3.393 -18.158 1.00 90.00 175 ALA A O 1
ATOM 1350 N N . VAL A 1 176 ? 20.308 5.240 -19.145 1.00 93.56 176 VAL A N 1
ATOM 1351 C CA . VAL A 1 176 ? 19.467 6.163 -18.372 1.00 93.56 176 VAL A CA 1
ATOM 1352 C C . VAL A 1 176 ? 17.988 5.904 -18.673 1.00 93.56 176 VAL A C 1
ATOM 1354 O O . VAL A 1 176 ? 17.204 5.736 -17.740 1.00 93.56 176 VAL A O 1
ATOM 1357 N N . ALA A 1 177 ? 17.612 5.774 -19.948 1.00 92.00 177 ALA A N 1
ATOM 1358 C CA . ALA A 1 177 ? 16.242 5.459 -20.355 1.00 92.00 177 ALA A CA 1
ATOM 1359 C C . ALA A 1 177 ? 15.751 4.092 -19.835 1.00 92.00 177 ALA A C 1
ATOM 1361 O O . ALA A 1 177 ? 14.565 3.930 -19.551 1.00 92.00 177 ALA A O 1
ATOM 1362 N N . ALA A 1 178 ? 16.645 3.115 -19.664 1.00 93.50 178 ALA A N 1
ATOM 1363 C CA . ALA A 1 178 ? 16.313 1.815 -19.087 1.00 93.50 178 ALA A CA 1
ATOM 1364 C C . ALA A 1 178 ? 16.178 1.865 -17.553 1.00 93.50 178 ALA A C 1
ATOM 1366 O O . ALA A 1 178 ? 15.265 1.255 -16.998 1.00 93.50 178 ALA A O 1
ATOM 1367 N N . ILE A 1 179 ? 17.064 2.591 -16.863 1.00 94.94 179 ILE A N 1
ATOM 1368 C CA . ILE A 1 179 ? 17.169 2.591 -15.394 1.00 94.94 179 ILE A CA 1
ATOM 1369 C C . ILE A 1 179 ? 16.160 3.543 -14.739 1.00 94.94 179 ILE A C 1
ATOM 1371 O O . ILE A 1 179 ? 15.571 3.188 -13.716 1.00 94.94 179 ILE A O 1
ATOM 1375 N N . VAL A 1 180 ? 15.940 4.736 -15.301 1.00 96.06 180 VAL A N 1
ATOM 1376 C CA . VAL A 1 180 ? 15.069 5.761 -14.691 1.00 96.06 180 VAL A CA 1
ATOM 1377 C C . VAL A 1 180 ? 13.650 5.234 -14.421 1.00 96.06 180 VAL A C 1
ATOM 1379 O O . VAL A 1 180 ? 13.193 5.362 -13.284 1.00 96.06 180 VAL A O 1
ATOM 1382 N N . PRO A 1 181 ? 12.962 4.573 -15.372 1.00 95.56 181 PRO A N 1
ATOM 1383 C CA . PRO A 1 181 ? 11.618 4.048 -15.130 1.00 95.56 181 PRO A CA 1
ATOM 1384 C C . PRO A 1 181 ? 11.587 2.976 -14.041 1.00 95.56 181 PRO A C 1
ATOM 1386 O O . PRO A 1 181 ? 10.663 2.949 -13.234 1.00 95.56 181 PRO A O 1
ATOM 1389 N N . VAL A 1 182 ? 12.624 2.137 -13.953 1.00 95.62 182 VAL A N 1
ATOM 1390 C CA . VAL A 1 182 ? 12.737 1.120 -12.897 1.00 95.62 182 VAL A CA 1
ATOM 1391 C C . VAL A 1 182 ? 12.794 1.788 -11.529 1.00 95.62 182 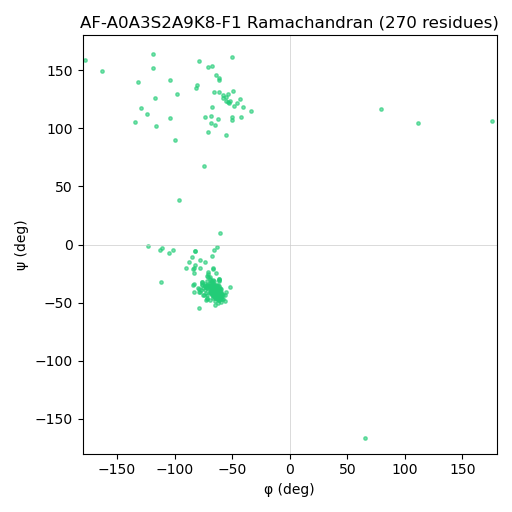VAL A C 1
ATOM 1393 O O . VAL A 1 182 ? 12.032 1.422 -10.636 1.00 95.62 182 VAL A O 1
ATOM 1396 N N . ILE A 1 183 ? 13.639 2.809 -11.366 1.00 96.00 183 ILE A N 1
ATOM 1397 C CA . ILE A 1 183 ? 13.717 3.563 -10.108 1.00 96.00 183 ILE A CA 1
ATOM 1398 C C . ILE A 1 183 ? 12.357 4.188 -9.773 1.00 96.00 183 ILE A C 1
ATOM 1400 O O . ILE A 1 183 ? 11.928 4.105 -8.622 1.00 96.00 183 ILE A O 1
ATOM 1404 N N . LEU A 1 184 ? 11.655 4.757 -10.758 1.00 95.44 184 LEU A N 1
ATOM 1405 C CA . LEU A 1 184 ? 10.325 5.337 -10.551 1.00 95.44 184 LEU A CA 1
ATOM 1406 C C . LEU A 1 184 ? 9.288 4.294 -10.117 1.00 95.44 184 LEU A C 1
ATOM 1408 O O . LEU A 1 184 ? 8.545 4.551 -9.170 1.00 95.44 184 LEU A O 1
ATOM 1412 N N . PHE A 1 185 ? 9.266 3.105 -10.726 1.00 94.19 185 PHE A N 1
ATOM 1413 C CA . PHE A 1 185 ? 8.369 2.025 -10.303 1.00 94.19 185 PHE A CA 1
ATOM 1414 C C . PHE A 1 185 ? 8.626 1.614 -8.850 1.00 94.19 185 PHE A C 1
ATOM 1416 O O . PHE A 1 185 ? 7.683 1.458 -8.072 1.00 94.19 185 PHE A O 1
ATOM 1423 N N . TRP A 1 186 ? 9.895 1.498 -8.454 1.00 94.50 186 TRP A N 1
ATOM 1424 C CA . TRP A 1 186 ? 10.271 1.178 -7.076 1.00 94.50 186 TRP A CA 1
ATOM 1425 C C . TRP A 1 186 ? 9.948 2.306 -6.091 1.00 94.50 186 TRP A C 1
ATOM 1427 O O . TRP A 1 186 ? 9.463 2.034 -4.991 1.00 94.50 186 TRP A O 1
ATOM 1437 N N . ALA A 1 187 ? 10.166 3.564 -6.477 1.00 94.06 187 ALA A N 1
ATOM 1438 C CA . ALA A 1 187 ? 9.816 4.724 -5.663 1.00 94.06 187 ALA A CA 1
ATOM 1439 C C . ALA A 1 187 ? 8.300 4.803 -5.431 1.00 94.06 187 ALA A C 1
ATOM 1441 O O . ALA A 1 187 ? 7.854 4.981 -4.295 1.00 94.06 187 ALA A O 1
ATOM 1442 N N . PHE A 1 188 ? 7.505 4.592 -6.481 1.00 91.81 188 PHE A N 1
ATOM 1443 C CA . PHE A 1 188 ? 6.048 4.565 -6.395 1.00 91.81 188 PHE A CA 1
ATOM 1444 C C . PHE A 1 188 ? 5.550 3.402 -5.526 1.00 91.81 188 PHE A C 1
ATOM 1446 O O . PHE A 1 188 ? 4.702 3.588 -4.654 1.00 91.81 188 PHE A O 1
ATOM 1453 N N . ALA A 1 189 ? 6.145 2.215 -5.673 1.00 90.25 189 ALA A N 1
ATOM 1454 C CA . ALA A 1 189 ? 5.848 1.063 -4.825 1.00 90.25 189 ALA A CA 1
ATOM 1455 C C . ALA A 1 189 ? 6.133 1.338 -3.340 1.00 90.25 189 ALA A C 1
ATOM 1457 O O . ALA A 1 189 ? 5.313 1.029 -2.470 1.00 90.25 189 ALA A O 1
ATOM 1458 N N . ALA A 1 190 ? 7.286 1.946 -3.045 1.00 88.44 190 ALA A N 1
ATOM 1459 C CA . ALA A 1 190 ? 7.660 2.336 -1.690 1.00 88.44 190 ALA A CA 1
ATOM 1460 C C . ALA A 1 190 ? 6.706 3.399 -1.119 1.00 88.44 190 ALA A C 1
ATOM 1462 O O . ALA A 1 190 ? 6.327 3.316 0.051 1.00 88.44 190 ALA A O 1
ATOM 1463 N N . MET A 1 191 ? 6.275 4.356 -1.945 1.00 90.06 191 MET A N 1
ATOM 1464 C CA . MET A 1 191 ? 5.304 5.382 -1.566 1.00 90.06 191 MET A CA 1
ATOM 1465 C C . MET A 1 191 ? 3.949 4.770 -1.200 1.00 90.06 191 MET A C 1
ATOM 1467 O O . MET A 1 191 ? 3.436 5.046 -0.115 1.00 90.06 191 MET A O 1
ATOM 1471 N N . ILE A 1 192 ? 3.401 3.896 -2.051 1.00 84.69 192 ILE A N 1
ATOM 1472 C CA . ILE A 1 192 ? 2.126 3.210 -1.792 1.00 84.69 192 ILE A CA 1
ATOM 1473 C C . ILE A 1 192 ? 2.195 2.421 -0.488 1.00 84.69 192 ILE A C 1
ATOM 1475 O O . ILE A 1 192 ? 1.298 2.525 0.349 1.00 84.69 192 ILE A O 1
ATOM 1479 N N . ARG A 1 193 ? 3.271 1.654 -0.283 1.00 82.00 193 ARG A N 1
ATOM 1480 C CA . ARG A 1 193 ? 3.448 0.874 0.945 1.00 82.00 193 ARG A CA 1
ATOM 1481 C C . ARG A 1 193 ? 3.465 1.774 2.178 1.00 82.00 193 ARG A C 1
ATOM 1483 O O . ARG A 1 193 ? 2.776 1.491 3.153 1.00 82.00 193 ARG A O 1
ATOM 1490 N N . ARG A 1 194 ? 4.216 2.873 2.130 1.00 81.12 194 ARG A N 1
ATOM 1491 C CA . ARG A 1 194 ? 4.313 3.801 3.259 1.00 81.12 194 ARG A CA 1
ATOM 1492 C C . ARG A 1 194 ? 2.987 4.511 3.543 1.00 81.12 194 ARG A C 1
ATOM 1494 O O . ARG A 1 194 ? 2.647 4.715 4.705 1.00 81.12 194 ARG A O 1
ATOM 1501 N N . ALA A 1 195 ? 2.204 4.817 2.509 1.00 78.69 195 ALA A N 1
ATOM 1502 C CA . ALA A 1 195 ? 0.850 5.345 2.662 1.00 78.69 195 ALA A CA 1
ATOM 1503 C C . ALA A 1 195 ? -0.095 4.326 3.329 1.00 78.69 195 ALA A C 1
ATOM 1505 O O . ALA A 1 195 ? -0.882 4.688 4.203 1.00 78.69 195 ALA A O 1
ATOM 1506 N N . GLN A 1 196 ? 0.011 3.041 2.974 1.00 74.12 196 GLN A N 1
ATOM 1507 C CA . GLN A 1 196 ? -0.758 1.969 3.617 1.00 74.12 196 GLN A CA 1
ATOM 1508 C C . GLN A 1 196 ? -0.360 1.768 5.084 1.00 74.12 196 GLN A C 1
ATOM 1510 O O . GLN A 1 196 ? -1.235 1.613 5.935 1.00 74.12 196 GLN A O 1
ATOM 1515 N N . GLU A 1 197 ? 0.936 1.831 5.395 1.00 73.38 197 GLU A N 1
ATOM 1516 C CA . GLU A 1 197 ? 1.443 1.773 6.772 1.00 73.38 197 GLU A CA 1
ATOM 1517 C C . GLU A 1 197 ? 0.886 2.932 7.620 1.00 73.38 197 GLU A C 1
ATOM 1519 O O . GLU A 1 197 ? 0.410 2.708 8.735 1.00 73.38 197 GLU A O 1
ATOM 1524 N N . MET A 1 198 ? 0.838 4.154 7.075 1.00 67.25 198 MET A N 1
ATOM 1525 C CA . MET A 1 198 ? 0.234 5.303 7.765 1.00 67.25 198 MET A CA 1
ATOM 1526 C C . MET A 1 198 ? -1.284 5.186 7.924 1.00 67.25 198 MET A C 1
ATOM 1528 O O . MET A 1 198 ? -1.821 5.576 8.962 1.00 67.25 198 MET A O 1
ATOM 1532 N N . ARG A 1 199 ? -1.983 4.606 6.942 1.00 69.25 199 ARG A N 1
ATOM 1533 C CA . ARG A 1 199 ? -3.432 4.381 7.027 1.00 69.25 199 ARG A CA 1
ATOM 1534 C C . ARG A 1 199 ? -3.798 3.422 8.164 1.00 69.25 199 ARG A C 1
ATOM 1536 O O . ARG A 1 199 ? -4.753 3.688 8.887 1.00 69.25 199 ARG A O 1
ATOM 1543 N N . ILE A 1 200 ? -3.028 2.348 8.351 1.00 63.59 200 ILE A N 1
ATOM 1544 C CA . ILE A 1 200 ? -3.236 1.391 9.452 1.00 63.59 200 ILE A CA 1
ATOM 1545 C C . ILE A 1 200 ? -2.913 2.048 10.803 1.00 63.59 200 ILE A C 1
ATOM 1547 O O . ILE A 1 200 ? -3.675 1.901 11.760 1.00 63.59 200 ILE A O 1
ATOM 1551 N N . ALA A 1 201 ? -1.828 2.827 10.876 1.00 60.38 201 ALA A N 1
ATOM 1552 C CA . ALA A 1 201 ? -1.452 3.544 12.094 1.00 60.38 201 ALA A CA 1
ATOM 1553 C C . ALA A 1 201 ? -2.532 4.549 12.542 1.00 60.38 201 ALA A C 1
ATOM 1555 O O . ALA A 1 201 ? -2.880 4.585 13.722 1.00 60.38 201 ALA A O 1
ATOM 1556 N N . ALA A 1 202 ? -3.120 5.306 11.609 1.00 59.81 202 ALA A N 1
ATOM 1557 C CA . ALA A 1 202 ? -4.185 6.265 11.905 1.00 59.81 202 ALA A CA 1
ATOM 1558 C C . ALA A 1 202 ? -5.453 5.584 12.458 1.00 59.81 202 ALA A C 1
ATOM 1560 O O . ALA A 1 202 ? -6.012 6.038 13.454 1.00 59.81 202 ALA A O 1
ATOM 1561 N N . GLN A 1 203 ? -5.865 4.454 11.873 1.00 63.50 203 GLN A N 1
ATOM 1562 C CA . GLN A 1 203 ? -7.040 3.699 12.331 1.00 63.50 203 GLN A CA 1
ATOM 1563 C C . GLN A 1 203 ? -6.859 3.144 13.754 1.00 63.50 203 GLN A C 1
ATOM 1565 O O . GLN A 1 203 ? -7.785 3.209 14.561 1.00 63.50 203 GLN A O 1
ATOM 1570 N N . SER A 1 204 ? -5.648 2.691 14.101 1.00 60.31 204 SER A N 1
ATOM 1571 C CA . SER A 1 204 ? -5.340 2.186 15.449 1.00 60.31 204 SER A CA 1
ATOM 1572 C C . SER A 1 204 ? -5.383 3.258 16.552 1.00 60.31 204 SER A C 1
ATOM 1574 O O . SER A 1 204 ? -5.575 2.924 17.719 1.00 60.31 204 SER A O 1
ATOM 1576 N N . MET A 1 205 ? -5.249 4.546 16.207 1.00 58.09 205 MET A N 1
ATOM 1577 C CA . MET A 1 205 ? -5.351 5.650 17.173 1.00 58.09 205 MET A CA 1
ATOM 1578 C C . MET A 1 205 ? -6.799 6.076 17.418 1.00 58.09 205 MET A C 1
ATOM 1580 O O . MET A 1 205 ? -7.158 6.414 18.545 1.00 58.09 205 MET A O 1
ATOM 1584 N N . THR A 1 206 ? -7.646 6.018 16.392 1.00 59.38 206 THR A N 1
ATOM 1585 C CA . THR A 1 206 ? -9.068 6.351 16.516 1.00 59.38 206 THR A CA 1
ATOM 1586 C C . THR A 1 206 ? -9.806 5.341 17.395 1.00 59.38 206 THR A C 1
ATOM 1588 O O . THR A 1 206 ? -10.631 5.744 18.202 1.00 59.38 206 THR A O 1
ATOM 1591 N N . GLU A 1 207 ? -9.453 4.055 17.348 1.00 57.66 207 GLU A N 1
ATOM 1592 C CA . GLU A 1 207 ? -10.055 3.034 18.220 1.00 57.66 207 GLU A CA 1
ATOM 1593 C C . GLU A 1 207 ? -9.658 3.198 19.704 1.00 57.66 207 GLU A C 1
ATOM 1595 O O . GLU A 1 207 ? -10.471 2.978 20.602 1.00 57.66 207 GLU A O 1
ATOM 1600 N N . VAL A 1 208 ? -8.438 3.680 19.983 1.00 55.72 208 VAL A N 1
ATOM 1601 C CA . VAL A 1 208 ? -8.010 4.053 21.346 1.00 55.72 208 VAL A CA 1
ATOM 1602 C C . VAL A 1 208 ? -8.697 5.341 21.809 1.00 55.72 208 VAL A C 1
ATOM 1604 O O . VAL A 1 208 ? -9.086 5.434 22.970 1.00 55.72 208 VAL A O 1
ATOM 1607 N N . ALA A 1 209 ? -8.897 6.309 20.912 1.00 59.59 209 ALA A N 1
ATOM 1608 C CA . ALA A 1 209 ? -9.640 7.530 21.214 1.00 59.59 209 ALA A CA 1
ATOM 1609 C C . ALA A 1 209 ? -11.125 7.241 21.501 1.00 59.59 209 ALA A C 1
ATOM 1611 O O . ALA A 1 209 ? -11.647 7.752 22.487 1.00 59.59 209 ALA A O 1
ATOM 1612 N N . PHE A 1 210 ? -11.770 6.361 20.725 1.00 53.56 210 PHE A N 1
ATOM 1613 C CA . PHE A 1 210 ? -13.146 5.914 20.976 1.00 53.56 210 PHE A CA 1
ATOM 1614 C C . PHE A 1 210 ? -13.275 5.121 22.281 1.00 53.56 210 PHE A C 1
ATOM 1616 O O . PHE A 1 210 ? -14.212 5.345 23.039 1.00 53.56 210 PHE A O 1
ATOM 1623 N N . ARG A 1 211 ? -12.288 4.288 22.637 1.00 58.88 211 ARG A N 1
ATOM 1624 C CA . ARG A 1 211 ? -12.240 3.652 23.969 1.00 58.88 211 ARG A CA 1
ATOM 1625 C C . ARG A 1 211 ? -12.082 4.637 25.129 1.00 58.88 211 ARG A C 1
ATOM 1627 O O . ARG A 1 211 ? -12.446 4.297 26.252 1.00 58.88 211 ARG A O 1
ATOM 1634 N N . LEU A 1 212 ? -11.522 5.823 24.890 1.00 56.06 212 LEU A N 1
ATOM 1635 C CA . LEU A 1 212 ? -11.422 6.883 25.897 1.00 56.06 212 LEU A CA 1
ATOM 1636 C C . LEU A 1 212 ? -12.704 7.724 25.992 1.00 56.06 212 LEU A C 1
ATOM 1638 O O . LEU A 1 212 ? -12.933 8.336 27.033 1.00 56.06 212 LEU A O 1
ATOM 1642 N N . THR A 1 213 ? -13.544 7.733 24.952 1.00 54.19 213 THR A N 1
ATOM 1643 C CA . THR A 1 213 ? -14.845 8.424 24.922 1.00 54.19 213 THR A CA 1
ATOM 1644 C C . THR A 1 213 ? -16.059 7.509 25.126 1.00 54.19 213 THR A C 1
ATOM 1646 O O . THR A 1 213 ? -17.151 8.024 25.343 1.00 54.19 213 THR A O 1
ATOM 1649 N N . GLU A 1 214 ? -15.877 6.185 25.208 1.00 52.91 214 GLU A N 1
ATOM 1650 C CA . GLU A 1 214 ? -16.868 5.213 25.711 1.00 52.91 214 GLU A CA 1
ATOM 1651 C C . GLU A 1 214 ? -16.702 4.803 27.206 1.00 52.91 214 GLU A C 1
ATOM 1653 O O . GLU A 1 214 ? -16.916 3.634 27.544 1.00 52.91 214 GLU A O 1
ATOM 1658 N N . PRO A 1 215 ? -16.335 5.670 28.177 1.00 56.22 215 PRO A N 1
ATOM 1659 C CA . PRO A 1 215 ? -16.293 5.233 29.571 1.00 56.22 215 PRO A CA 1
ATOM 1660 C C . PRO A 1 215 ? -17.697 5.074 30.184 1.00 56.22 215 PRO A C 1
ATOM 1662 O O . PRO A 1 215 ? -17.826 4.442 31.230 1.00 56.22 215 PRO A O 1
ATOM 1665 N N . GLU A 1 216 ? -18.749 5.609 29.558 1.00 58.03 216 GLU A N 1
ATOM 1666 C CA . GLU A 1 216 ? -20.091 5.649 30.152 1.00 58.03 216 GLU A CA 1
ATOM 1667 C C . GLU A 1 216 ? -20.833 4.308 30.045 1.00 58.03 216 GLU A C 1
ATOM 1669 O O . GLU A 1 216 ? -21.202 3.729 31.068 1.00 58.03 216 GLU A O 1
ATOM 1674 N N . ASN A 1 217 ? -20.969 3.745 28.839 1.00 54.88 217 ASN A N 1
ATOM 1675 C CA . ASN A 1 217 ? -21.726 2.500 28.645 1.00 54.88 217 ASN A CA 1
ATOM 1676 C C . ASN A 1 217 ? -21.080 1.299 29.365 1.00 54.88 217 ASN A C 1
ATOM 1678 O O . ASN A 1 217 ? -21.778 0.468 29.944 1.00 54.88 217 ASN A O 1
ATOM 1682 N N . LEU A 1 218 ? -19.742 1.250 29.436 1.00 56.03 218 LEU A N 1
ATOM 1683 C CA . LEU A 1 218 ? -19.016 0.211 30.180 1.00 56.03 218 LEU A CA 1
ATOM 1684 C C . LEU A 1 218 ? -19.149 0.342 31.704 1.00 56.03 218 LEU A C 1
ATOM 1686 O O . LEU A 1 218 ? -19.024 -0.661 32.413 1.00 56.03 218 LEU A O 1
ATOM 1690 N N . ALA A 1 219 ? -19.363 1.550 32.227 1.00 57.44 219 ALA A N 1
ATOM 1691 C CA . ALA A 1 219 ? -19.626 1.756 33.647 1.00 57.44 219 ALA A CA 1
ATOM 1692 C C . ALA A 1 219 ? -21.082 1.416 33.993 1.00 57.44 219 ALA A C 1
ATOM 1694 O O . ALA A 1 219 ? -21.334 0.798 35.028 1.00 57.44 219 ALA A O 1
ATOM 1695 N N . GLN A 1 220 ? -22.026 1.745 33.110 1.00 59.34 220 GLN A N 1
ATOM 1696 C CA . GLN A 1 220 ? -23.451 1.502 33.322 1.00 59.34 220 GLN A CA 1
ATOM 1697 C C . GLN A 1 220 ? -23.789 0.001 33.335 1.00 59.34 220 GLN A C 1
ATOM 1699 O O . GLN A 1 220 ? -24.459 -0.463 34.261 1.00 59.34 220 GLN A O 1
ATOM 1704 N N . ASP A 1 221 ? -23.220 -0.784 32.413 1.00 62.28 221 ASP A N 1
ATOM 1705 C CA . ASP A 1 221 ? -23.363 -2.248 32.417 1.00 62.28 221 ASP A CA 1
ATOM 1706 C C . ASP A 1 221 ? -22.697 -2.901 33.636 1.00 62.28 221 ASP A C 1
ATOM 1708 O O . ASP A 1 221 ? -23.249 -3.827 34.234 1.00 62.28 221 ASP A O 1
ATOM 1712 N N . ARG A 1 222 ? -21.537 -2.393 34.082 1.00 63.41 222 ARG A N 1
ATOM 1713 C CA . ARG A 1 222 ? -20.892 -2.878 35.317 1.00 63.41 222 ARG A CA 1
ATOM 1714 C C . ARG A 1 222 ? -21.760 -2.616 36.541 1.00 63.41 222 ARG A C 1
ATOM 1716 O O . ARG A 1 222 ? -21.881 -3.505 37.378 1.00 63.41 222 ARG A O 1
ATOM 1723 N N . VAL A 1 223 ? -22.377 -1.439 36.647 1.00 70.62 223 VAL A N 1
ATOM 1724 C CA . VAL A 1 223 ? -23.274 -1.107 37.765 1.00 70.62 223 VAL A CA 1
ATOM 1725 C C . VAL A 1 223 ? -24.540 -1.968 37.723 1.00 70.62 223 VAL A C 1
ATOM 1727 O O . VAL A 1 223 ? -24.949 -2.486 38.763 1.00 70.62 223 VAL A O 1
ATOM 1730 N N . MET A 1 224 ? -25.119 -2.203 36.542 1.00 75.56 224 MET A N 1
ATOM 1731 C CA . MET A 1 224 ? -26.290 -3.073 36.386 1.00 75.56 224 MET A CA 1
ATOM 1732 C C . MET A 1 224 ? -25.980 -4.535 36.751 1.00 75.56 224 MET A C 1
ATOM 1734 O O . MET A 1 224 ? -26.740 -5.158 37.498 1.00 75.56 224 MET A O 1
ATOM 1738 N N . MET A 1 225 ? -24.838 -5.067 36.303 1.00 78.50 225 MET A N 1
ATOM 1739 C CA . MET A 1 225 ? -24.394 -6.431 36.619 1.00 78.50 225 MET A CA 1
ATOM 1740 C C . MET A 1 225 ? -24.041 -6.599 38.100 1.00 78.50 225 MET A C 1
ATOM 1742 O O . MET A 1 225 ? -24.410 -7.606 38.705 1.00 78.50 225 MET A O 1
ATOM 1746 N N . ILE A 1 226 ? -23.390 -5.603 38.713 1.00 80.94 226 ILE A N 1
ATOM 1747 C CA . ILE A 1 226 ? -23.134 -5.587 40.161 1.00 80.94 226 ILE A CA 1
ATOM 1748 C C . ILE A 1 226 ? -24.461 -5.538 40.926 1.00 80.94 226 ILE A C 1
ATOM 1750 O O . ILE A 1 226 ? -24.629 -6.284 41.885 1.00 80.94 226 ILE A O 1
ATOM 1754 N N . GLY A 1 227 ? -25.437 -4.738 40.488 1.00 79.00 227 GLY A N 1
ATOM 1755 C CA . GLY A 1 227 ? -26.756 -4.668 41.120 1.00 79.00 227 GLY A CA 1
ATOM 1756 C C . GLY A 1 227 ? -27.507 -6.003 41.089 1.00 79.00 227 GLY A C 1
ATOM 1757 O O . GLY A 1 227 ? -28.076 -6.421 42.100 1.00 79.00 227 GLY A O 1
ATOM 1758 N N . GLN A 1 228 ? -27.468 -6.713 39.959 1.00 81.62 228 GLN A N 1
ATOM 1759 C CA . GLN A 1 228 ? -28.066 -8.047 39.846 1.00 81.62 228 GLN A CA 1
ATOM 1760 C C . GLN A 1 228 ? -27.316 -9.096 40.673 1.00 81.62 228 GLN A C 1
ATOM 1762 O O . GLN A 1 228 ? -27.954 -9.917 41.336 1.00 81.62 228 GLN A O 1
ATOM 1767 N N . ALA A 1 229 ? -25.981 -9.046 40.680 1.00 83.94 229 ALA A N 1
ATOM 1768 C CA . ALA A 1 229 ? -25.156 -9.937 41.487 1.00 83.94 229 ALA A CA 1
ATOM 1769 C C . ALA A 1 229 ? -25.407 -9.728 42.985 1.00 83.94 229 ALA A C 1
ATOM 1771 O O . ALA A 1 229 ? -25.659 -10.697 43.689 1.00 83.94 229 ALA A O 1
ATOM 1772 N N . VAL A 1 230 ? -25.445 -8.479 43.460 1.00 80.56 230 VAL A N 1
ATOM 1773 C CA . VAL A 1 230 ? -25.728 -8.149 44.865 1.00 80.56 230 VAL A CA 1
ATOM 1774 C C . VAL A 1 230 ? -27.146 -8.561 45.250 1.00 80.56 230 VAL A C 1
ATOM 1776 O O . VAL A 1 230 ? -27.329 -9.175 46.293 1.00 80.56 230 VAL A O 1
ATOM 1779 N N . ARG A 1 231 ? -28.161 -8.302 44.414 1.00 86.31 231 ARG A N 1
ATOM 1780 C CA . ARG A 1 231 ? -29.541 -8.729 44.711 1.00 86.31 231 ARG A CA 1
ATOM 1781 C C . ARG A 1 231 ? -29.651 -10.248 44.842 1.00 86.31 231 ARG A C 1
ATOM 1783 O O . ARG A 1 231 ? -30.381 -10.735 45.701 1.00 86.31 231 ARG A O 1
ATOM 1790 N N . ARG A 1 232 ? -28.923 -10.986 44.002 1.00 86.06 232 ARG A N 1
ATOM 1791 C CA . ARG A 1 232 ? -28.880 -12.449 44.035 1.00 86.06 232 ARG A CA 1
ATOM 1792 C C . ARG A 1 232 ? -28.068 -12.980 45.217 1.00 86.06 232 ARG A C 1
ATOM 1794 O O . ARG A 1 232 ? -28.505 -13.940 45.838 1.00 86.06 232 ARG A O 1
ATOM 1801 N N . GLU A 1 233 ? -26.953 -12.339 45.555 1.00 87.75 233 GLU A N 1
ATOM 1802 C CA . GLU A 1 233 ? -26.130 -12.680 46.721 1.00 87.75 233 GLU A CA 1
ATOM 1803 C C . GLU A 1 233 ? -26.892 -12.433 48.026 1.00 87.75 233 GLU A C 1
ATOM 1805 O O . GLU A 1 233 ? -26.913 -13.284 48.906 1.00 87.75 233 GLU A O 1
ATOM 1810 N N . VAL A 1 234 ? -27.603 -11.306 48.128 1.00 85.88 234 VAL A N 1
ATOM 1811 C CA . VAL A 1 234 ? -28.429 -10.975 49.296 1.00 85.88 234 VAL A CA 1
ATOM 1812 C C . VAL A 1 234 ? -29.628 -11.916 49.409 1.00 85.88 234 VAL A C 1
ATOM 1814 O O . VAL A 1 234 ? -29.952 -12.333 50.516 1.00 85.88 234 VAL A O 1
ATOM 1817 N N . ALA A 1 235 ? -30.260 -12.304 48.295 1.00 84.69 235 ALA A N 1
ATOM 1818 C CA . ALA A 1 235 ? -31.315 -13.319 48.312 1.00 84.69 235 ALA A CA 1
ATOM 1819 C C . ALA A 1 235 ? -30.782 -14.685 48.783 1.00 84.69 235 ALA A C 1
ATOM 1821 O O . ALA A 1 235 ? -31.408 -15.328 49.622 1.00 84.69 235 ALA A O 1
ATOM 1822 N N . ALA A 1 236 ? -29.598 -15.086 48.311 1.00 83.56 236 ALA A N 1
ATOM 1823 C CA . ALA A 1 236 ? -28.946 -16.324 48.731 1.00 83.56 236 ALA A CA 1
ATOM 1824 C C . ALA A 1 236 ? -28.489 -16.283 50.203 1.00 83.56 236 ALA A C 1
ATOM 1826 O O . ALA A 1 236 ? -28.617 -17.279 50.915 1.00 83.56 236 ALA A O 1
ATOM 1827 N N . MET A 1 237 ? -28.006 -15.137 50.694 1.00 81.31 237 MET A N 1
ATOM 1828 C CA . MET A 1 237 ? -27.702 -14.940 52.115 1.00 81.31 237 MET A CA 1
ATOM 1829 C C . MET A 1 237 ? -28.965 -14.938 52.974 1.00 81.31 237 MET A C 1
ATOM 1831 O O . MET A 1 237 ? -28.950 -15.526 54.050 1.00 81.31 237 MET A O 1
ATOM 1835 N N . GLY A 1 238 ? -30.050 -14.308 52.515 1.00 82.94 238 GLY A N 1
ATOM 1836 C CA . GLY A 1 238 ? -31.335 -14.299 53.216 1.00 82.94 238 GLY A CA 1
ATOM 1837 C C . GLY A 1 238 ? -31.871 -15.714 53.409 1.00 82.94 238 GLY A C 1
ATOM 1838 O O . GLY A 1 238 ? -32.141 -16.127 54.534 1.00 82.94 238 GLY A O 1
ATOM 1839 N N . GLU A 1 239 ? -31.888 -16.503 52.335 1.00 85.75 239 GLU A N 1
ATOM 1840 C CA . GLU A 1 239 ? -32.268 -17.917 52.383 1.00 85.75 239 GLU A CA 1
ATOM 1841 C C . GLU A 1 239 ? -31.302 -18.750 53.254 1.00 85.75 239 GLU A C 1
ATOM 1843 O O . GLU A 1 239 ? -31.720 -19.642 53.996 1.00 85.75 239 GLU A O 1
ATOM 1848 N N . GLY A 1 240 ? -30.003 -18.428 53.240 1.00 81.75 240 GLY A N 1
ATOM 1849 C CA . GLY A 1 240 ? -28.996 -19.054 54.103 1.00 81.75 240 GLY A CA 1
ATOM 1850 C C . GLY A 1 240 ? -29.196 -18.769 55.598 1.00 81.75 240 GLY A C 1
ATOM 1851 O O . GLY A 1 240 ? -29.020 -19.663 56.434 1.00 81.75 240 GLY A O 1
ATOM 1852 N N . ILE A 1 241 ? -29.601 -17.548 55.951 1.00 84.62 241 ILE A N 1
ATOM 1853 C CA . ILE A 1 241 ? -29.883 -17.145 57.335 1.00 84.62 241 ILE A CA 1
ATOM 1854 C C . ILE A 1 241 ? -31.178 -17.794 57.816 1.00 84.62 241 ILE A C 1
ATOM 1856 O O . ILE A 1 241 ? -31.187 -18.398 58.885 1.00 84.62 241 ILE A O 1
ATOM 1860 N N . GLU A 1 242 ? -32.245 -17.756 57.019 1.00 88.81 242 GLU A N 1
ATOM 1861 C CA . GLU A 1 242 ? -33.512 -18.404 57.376 1.00 88.81 242 GLU A CA 1
ATOM 1862 C C . GLU A 1 242 ? -33.331 -19.911 57.591 1.00 88.81 242 GLU A C 1
ATOM 1864 O O . GLU A 1 242 ? -33.829 -20.475 58.567 1.00 88.81 242 GLU A O 1
ATOM 1869 N N . ARG A 1 243 ? -32.530 -20.565 56.743 1.00 88.38 243 ARG A N 1
ATOM 1870 C CA . ARG A 1 243 ? -32.234 -21.995 56.870 1.00 88.38 243 ARG A CA 1
ATOM 1871 C C . ARG A 1 243 ? -31.398 -22.338 58.099 1.00 88.38 243 ARG A C 1
ATOM 1873 O O . ARG A 1 243 ? -31.623 -23.379 58.718 1.00 88.38 243 ARG A O 1
ATOM 1880 N N . THR A 1 244 ? -30.418 -21.509 58.449 1.00 88.81 244 THR A N 1
ATOM 1881 C CA . THR A 1 244 ? -29.609 -21.745 59.657 1.00 88.81 244 THR A CA 1
ATOM 1882 C C . THR A 1 244 ? -30.397 -21.442 60.925 1.00 88.81 244 THR A C 1
ATOM 1884 O O . THR A 1 244 ? -30.279 -22.195 61.888 1.00 88.81 244 THR A O 1
ATOM 1887 N N . LEU A 1 245 ? -31.260 -20.427 60.906 1.00 85.94 245 LEU A N 1
ATOM 1888 C CA . LEU A 1 245 ? -32.142 -20.089 62.018 1.00 85.94 245 LEU A CA 1
ATOM 1889 C C . LEU A 1 245 ? -33.189 -21.185 62.252 1.00 85.94 245 LEU A C 1
ATOM 1891 O O . LEU A 1 245 ? -33.350 -21.632 63.384 1.00 85.94 245 LEU A O 1
ATOM 1895 N N . ALA A 1 246 ? -33.807 -21.713 61.191 1.00 86.88 246 ALA A N 1
ATOM 1896 C CA . ALA A 1 246 ? -34.701 -22.867 61.291 1.00 86.88 246 ALA A CA 1
ATOM 1897 C C . ALA A 1 246 ? -33.995 -24.093 61.898 1.00 86.88 246 ALA A C 1
ATOM 1899 O O . ALA A 1 246 ? -34.535 -24.742 62.790 1.00 86.88 246 ALA A O 1
ATOM 1900 N N . ARG A 1 247 ? -32.753 -24.371 61.477 1.00 86.50 247 ARG A N 1
ATOM 1901 C CA . ARG A 1 247 ? -31.954 -25.479 62.019 1.00 86.50 247 ARG A CA 1
ATOM 1902 C C . ARG A 1 247 ? -31.541 -25.255 63.476 1.00 86.50 247 ARG A C 1
ATOM 1904 O O . ARG A 1 247 ? -31.481 -26.210 64.241 1.00 86.50 247 ARG A O 1
ATOM 1911 N N . ALA A 1 248 ? -31.243 -24.019 63.867 1.00 89.75 248 ALA A N 1
ATOM 1912 C CA . ALA A 1 248 ? -30.913 -23.686 65.250 1.00 89.75 248 ALA A CA 1
ATOM 1913 C C . ALA A 1 248 ? -32.122 -23.883 66.177 1.00 89.75 248 ALA A C 1
ATOM 1915 O O . ALA A 1 248 ? -31.973 -24.482 67.236 1.00 89.75 248 ALA A O 1
ATOM 1916 N N . VAL A 1 249 ? -33.317 -23.465 65.745 1.00 85.12 249 VAL A N 1
ATOM 1917 C CA . VAL A 1 249 ? -34.575 -23.679 66.484 1.00 85.12 249 VAL A CA 1
ATOM 1918 C C . VAL A 1 249 ? -34.925 -25.170 66.577 1.00 85.12 249 VAL A C 1
ATOM 1920 O O . VAL A 1 249 ? -35.365 -25.649 67.624 1.00 85.12 249 VAL A O 1
ATOM 1923 N N . GLU A 1 250 ? -34.690 -25.930 65.504 1.00 87.44 250 GLU A N 1
ATOM 1924 C CA . GLU A 1 250 ? -34.844 -27.388 65.513 1.00 87.44 250 GLU A CA 1
ATOM 1925 C C . GLU A 1 250 ? -33.904 -28.038 66.543 1.00 87.44 250 GLU A C 1
ATOM 1927 O O . GLU A 1 250 ? -34.345 -28.856 67.349 1.00 87.44 250 GLU A O 1
ATOM 1932 N N . LEU A 1 251 ? -32.634 -27.617 66.586 1.00 93.25 251 LEU A N 1
ATOM 1933 C CA . LEU A 1 251 ? -31.657 -28.097 67.570 1.00 93.25 251 LEU A CA 1
ATOM 1934 C C . LEU A 1 251 ? -32.007 -27.683 69.007 1.00 93.25 2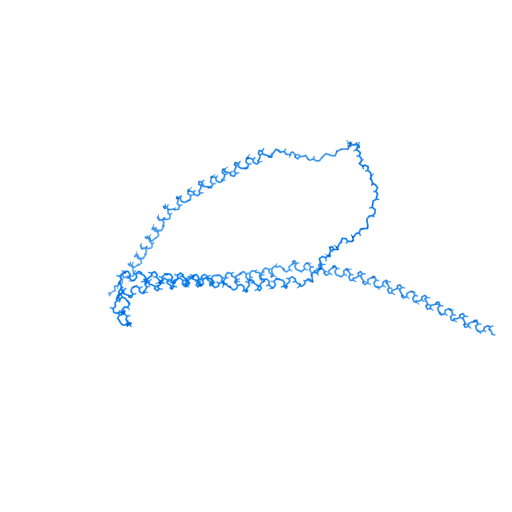51 LEU A C 1
ATOM 1936 O O . LEU A 1 251 ? -31.848 -28.491 69.916 1.00 93.25 251 LEU A O 1
ATOM 1940 N N . GLU A 1 252 ? -32.507 -26.468 69.230 1.00 90.50 252 GLU A N 1
ATOM 1941 C CA . GLU A 1 252 ? -32.942 -26.001 70.554 1.00 90.50 252 GLU A CA 1
ATOM 1942 C C . GLU A 1 252 ? -34.101 -26.845 71.098 1.00 90.50 252 GLU A C 1
ATOM 1944 O O . GLU A 1 252 ? -34.081 -27.272 72.256 1.00 90.50 252 GLU A O 1
ATOM 1949 N N . THR A 1 253 ? -35.078 -27.144 70.240 1.00 89.06 253 THR A N 1
ATOM 1950 C CA . THR A 1 253 ? -36.215 -28.003 70.591 1.00 89.06 253 THR A CA 1
ATOM 1951 C C . THR A 1 253 ? -35.746 -29.421 70.926 1.00 89.06 253 THR A C 1
ATOM 1953 O O . THR A 1 253 ? -36.210 -30.019 71.899 1.00 89.06 253 THR A O 1
ATOM 1956 N N . LEU A 1 254 ? -34.789 -29.944 70.153 1.00 90.81 254 LEU A N 1
ATOM 1957 C CA . LEU A 1 254 ? -34.212 -31.271 70.363 1.00 90.81 254 LEU A CA 1
ATOM 1958 C C . LEU A 1 254 ? -33.466 -31.340 71.706 1.00 90.81 254 LEU A C 1
ATOM 1960 O O . LEU A 1 254 ? -33.734 -32.240 72.501 1.00 90.81 254 LEU A O 1
ATOM 1964 N N . VAL A 1 255 ? -32.640 -30.339 72.026 1.00 91.44 255 VAL A N 1
ATOM 1965 C CA . VAL A 1 255 ? -31.923 -30.252 73.311 1.00 91.44 255 VAL A CA 1
ATOM 1966 C C . VAL A 1 255 ? -32.888 -30.156 74.495 1.00 91.44 255 VAL A C 1
ATOM 1968 O O . VAL A 1 255 ? -32.714 -30.883 75.471 1.00 91.44 255 VAL A O 1
ATOM 1971 N N . HIS A 1 256 ? -33.935 -29.325 74.423 1.00 94.06 256 HIS A N 1
ATOM 1972 C CA . HIS A 1 256 ? -34.945 -29.255 75.491 1.00 94.06 256 HIS A CA 1
ATOM 1973 C C . HIS A 1 256 ? -35.650 -30.601 75.707 1.00 94.06 256 HIS A C 1
ATOM 1975 O O . HIS A 1 256 ? -35.946 -30.973 76.844 1.00 94.06 256 HIS A O 1
ATOM 1981 N N . SER A 1 257 ? -35.905 -31.345 74.625 1.00 92.69 257 SER A N 1
ATOM 1982 C CA . SER A 1 257 ? -36.512 -32.674 74.715 1.00 92.69 257 SER A CA 1
ATOM 1983 C C . SER A 1 257 ? -35.574 -33.706 75.350 1.00 92.69 257 SER A C 1
ATOM 1985 O O . SER A 1 257 ? -36.020 -34.451 76.223 1.00 92.69 257 SER A O 1
ATOM 1987 N N . GLU A 1 258 ? -34.282 -33.700 74.997 1.00 94.81 258 GLU A N 1
ATOM 1988 C CA . GLU A 1 258 ? -33.276 -34.580 75.605 1.00 94.81 258 GLU A CA 1
ATOM 1989 C C . GLU A 1 258 ? -33.085 -34.266 77.094 1.00 94.81 258 GLU A C 1
ATOM 1991 O O . GLU A 1 258 ? -33.089 -35.180 77.915 1.00 94.81 258 GLU A O 1
ATOM 1996 N N . VAL A 1 259 ? -32.996 -32.985 77.473 1.00 92.62 259 VAL A N 1
ATOM 1997 C CA . VAL A 1 259 ? -32.846 -32.574 78.882 1.00 92.62 259 VAL A CA 1
ATOM 1998 C C . VAL A 1 259 ? -34.055 -32.998 79.716 1.00 92.62 259 VAL A C 1
ATOM 2000 O O . VAL A 1 259 ? -33.883 -33.593 80.777 1.00 92.62 259 VAL A O 1
ATOM 2003 N N . ASN A 1 260 ? -35.276 -32.773 79.225 1.00 92.19 260 ASN A N 1
ATOM 2004 C CA . ASN A 1 260 ? -36.494 -33.194 79.923 1.00 92.19 260 ASN A CA 1
ATOM 2005 C C . ASN A 1 260 ? -36.573 -34.728 80.055 1.00 92.19 260 ASN A C 1
ATOM 2007 O O . ASN A 1 260 ? -36.987 -35.259 81.084 1.00 92.19 260 ASN A O 1
ATOM 2011 N N . GLN A 1 261 ? -36.131 -35.471 79.035 1.00 92.94 261 GLN A N 1
ATOM 2012 C CA . GLN A 1 261 ? -36.062 -36.932 79.097 1.00 92.94 261 GLN A CA 1
ATOM 2013 C C . GLN A 1 261 ? -35.042 -37.411 80.143 1.00 92.94 261 GLN A C 1
ATOM 2015 O O . GLN A 1 261 ? -35.316 -38.370 80.870 1.00 92.94 261 GLN A O 1
ATOM 2020 N N . ILE A 1 262 ? -33.910 -36.713 80.269 1.00 93.50 262 ILE A N 1
ATOM 2021 C CA . ILE A 1 262 ? -32.905 -36.963 81.306 1.00 93.50 262 ILE A CA 1
ATOM 2022 C C . ILE A 1 262 ? -33.490 -36.669 82.693 1.00 93.50 262 ILE A C 1
ATOM 2024 O O . ILE A 1 262 ? -33.478 -37.564 83.536 1.00 93.50 262 ILE A O 1
ATOM 2028 N N . GLU A 1 263 ? -34.075 -35.493 82.933 1.00 93.69 263 GLU A N 1
ATOM 2029 C CA . GLU A 1 263 ? -34.706 -35.150 84.222 1.00 93.69 263 GLU A CA 1
ATOM 2030 C C . GLU A 1 263 ? -35.778 -36.165 84.634 1.00 93.69 263 GLU A C 1
ATOM 2032 O O . GLU A 1 263 ? -35.853 -36.593 85.792 1.00 93.69 263 GLU A O 1
ATOM 2037 N N . ARG A 1 264 ? -36.580 -36.619 83.669 1.00 89.38 264 ARG A N 1
ATOM 2038 C CA . ARG A 1 264 ? -37.584 -37.654 83.902 1.00 89.38 264 ARG A CA 1
ATOM 2039 C C . ARG A 1 264 ? -36.957 -38.997 84.280 1.00 89.38 264 ARG A C 1
ATOM 2041 O O . ARG A 1 264 ? -37.419 -39.622 85.225 1.00 89.38 264 ARG A O 1
ATOM 2048 N N . SER A 1 265 ? -35.883 -39.411 83.606 1.00 88.69 265 SER A N 1
ATOM 2049 C CA . SER A 1 265 ? -35.166 -40.650 83.947 1.00 88.69 265 SER A CA 1
ATOM 2050 C C . SER A 1 265 ? -34.476 -40.583 85.318 1.00 88.69 265 SER A C 1
ATOM 2052 O O . SER A 1 265 ? -34.460 -41.574 86.046 1.00 88.69 265 SER A O 1
ATOM 2054 N N . TYR A 1 266 ? -33.963 -39.410 85.707 1.00 88.81 266 TYR A N 1
ATOM 2055 C CA . TYR A 1 266 ? -33.369 -39.186 87.027 1.00 88.81 266 TYR A CA 1
ATOM 2056 C C . TYR A 1 266 ? -34.428 -39.219 88.133 1.00 88.81 266 TYR A C 1
ATOM 2058 O O . TYR A 1 266 ? -34.243 -39.934 89.115 1.00 88.81 266 TYR A O 1
ATOM 2066 N N . SER A 1 267 ? -35.553 -38.514 87.959 1.00 88.38 267 SER A N 1
ATOM 2067 C CA . SER A 1 267 ? -36.657 -38.542 88.932 1.00 88.38 267 SER A CA 1
ATOM 2068 C C . SER A 1 267 ? -37.285 -39.932 89.076 1.00 88.38 267 SER A C 1
ATOM 2070 O O . SER A 1 267 ? -37.604 -40.353 90.187 1.00 88.38 267 SER A O 1
ATOM 2072 N N . GLU A 1 268 ? -37.412 -40.686 87.980 1.00 86.81 268 GLU A N 1
ATOM 2073 C CA . GLU A 1 268 ? -37.898 -42.067 88.018 1.00 86.81 268 GLU A CA 1
ATOM 2074 C C . GLU A 1 268 ? -36.921 -42.991 88.765 1.00 86.81 268 GLU A C 1
ATOM 2076 O O . GLU A 1 268 ? -37.353 -43.811 89.577 1.00 86.81 268 GLU A O 1
ATOM 2081 N N . ASN A 1 269 ? -35.609 -42.811 88.574 1.00 83.75 269 ASN A N 1
ATOM 2082 C CA . ASN A 1 269 ? -34.575 -43.556 89.296 1.00 83.75 269 ASN A CA 1
ATOM 2083 C C . ASN A 1 269 ? -34.515 -43.218 90.798 1.00 83.75 269 ASN A C 1
ATOM 2085 O O . ASN A 1 269 ? -34.188 -44.086 91.595 1.00 83.75 269 ASN A O 1
ATOM 2089 N N . GLU A 1 270 ? -34.844 -41.989 91.199 1.00 79.12 270 GLU A N 1
ATOM 2090 C CA . GLU A 1 270 ? -34.888 -41.584 92.614 1.00 79.12 270 GLU A CA 1
ATOM 2091 C C . GLU A 1 270 ? -36.152 -42.076 93.344 1.00 79.12 270 GLU A C 1
ATOM 2093 O O . GLU A 1 270 ? -36.172 -42.188 94.568 1.00 79.12 270 GLU A O 1
ATOM 2098 N N . SER A 1 271 ? -37.207 -42.419 92.599 1.00 73.19 271 SER A N 1
ATOM 2099 C CA . SER A 1 271 ? -38.451 -42.973 93.151 1.00 73.19 271 SER A CA 1
ATOM 2100 C C . SER A 1 271 ? -38.414 -44.484 93.433 1.00 73.19 271 SER A C 1
ATOM 2102 O O . SER A 1 271 ? -39.389 -45.026 93.961 1.00 73.19 271 SER A O 1
ATOM 2104 N N . ARG A 1 272 ? -37.322 -45.164 93.061 1.00 58.38 272 ARG A N 1
ATOM 2105 C CA . ARG A 1 272 ? -37.167 -46.625 93.091 1.00 58.38 272 ARG A CA 1
ATOM 2106 C C . ARG A 1 272 ? -36.188 -47.083 94.166 1.00 58.38 272 ARG A C 1
ATOM 2108 O O . ARG A 1 272 ? -36.479 -48.137 94.773 1.00 58.38 272 ARG A O 1
#

Nearest PDB structures (foldseek):
  6z6o-assembly1_D  TM=3.870E-01  e=3.452E+00  Saccharomyces cerevisiae S288C

Solvent-accessible surface area (backbone atoms only — not comparable to full-atom values): 16255 Å² total; per-residue (Å²): 139,88,88,87,72,75,64,67,57,52,55,53,49,53,52,50,51,51,52,52,53,50,52,53,51,52,56,56,46,63,69,52,50,57,61,53,51,53,54,52,49,54,55,48,51,51,51,52,52,51,53,49,53,51,50,58,50,52,58,66,73,50,72,82,80,77,84,76,83,89,78,92,80,88,89,80,86,90,85,83,86,84,82,88,77,83,90,77,91,68,84,81,74,78,72,77,70,80,66,72,77,72,78,70,59,98,69,51,67,60,54,56,52,48,53,51,50,47,51,61,66,64,55,59,80,68,67,59,61,59,52,54,47,49,51,51,40,49,52,50,45,50,49,45,52,51,50,46,40,68,74,60,36,77,60,68,78,69,63,87,48,70,68,70,45,68,74,33,67,70,54,49,53,51,50,48,66,47,48,52,59,43,52,49,50,51,51,51,52,52,48,54,52,52,52,52,55,50,53,54,54,53,54,61,49,52,57,54,51,49,60,68,72,50,59,60,69,62,47,52,52,50,50,54,50,48,52,53,49,49,55,51,49,50,50,51,48,52,54,50,49,55,53,51,51,52,51,49,53,52,49,51,54,50,50,55,52,52,52,52,51,48,55,50,54,51,55,56,61,72,76,109

Sequence (272 aa):
MAKKPTTRTLDSEVARELEKALDLDLSNEIGSGDLDIAASMEDLEAQISQAADELAREGRNHKPEQNPEPVVNQNQAAKPAPKAKPAELRPVEPRNGAQPAGFAPANDDRQKDYKTLLHSLNRRASNTIYWVVAFVSLAWFAGAGGLANLLFGPSIWRIRTLDQFLARPELIGLAVAAIVPVILFWAFAAMIRRAQEMRIAAQSMTEVAFRLTEPENLAQDRVMMIGQAVRREVAAMGEGIERTLARAVELETLVHSEVNQIERSYSENESR